Protein AF-A0A524NIH1-F1 (afdb_monomer_lite)

Sequence (230 aa):
MQPFVSKLPITVVFTIACALALPGAACAEPPWTSNIASLYPTATRLVTCGTCHRNFTAFGSFNPYGTAFRNAAGSVNAKLQAIENMDSDGDGTLNSVEIMTGAGFMPGYTCDAYQTTANAPADLADYVDPIDIGCVGVVTTSSSTSTSSTASSTTTTLPPTAACSQPVSSGPSPVATDCLFILRVATALETCSPECVCAPKGSLPPSATDSLICLQVATGQSTPLNCPCP

Secondary structure (DSSP, 8-state):
------------SSSSSSSS-------PPPHHHHHHHHH-TT-TT-SSGGGTBSBSSS---B-HHHHHHHHS-SSHHHHHHHHTT--SSSSS--HHHHHHTSS---TT--TTTGGG-BS--TTGGGGS-SSSTT-------------------------TTPPTT-SS--SSS--HHHHHHHHHHHTTSS--SSGGGG-TTS-SSP-HHHHHHHHHHHTT--PPP-----

pLDDT: mean 83.71, std 18.34, range [36.12, 98.25]

Foldseek 3Di:
DDDDDDDDDPDPDPPPPPPPPDPPPPPPQPPLLVVLCVVAVLQPPCSFPLLFPLEGPDDDDGFQNVVQLVPDDDDSNNSVVVQQQPQRQPPPDGQVRLCNPSPRARSRDDLVRSVSGHPDDPLNQQRPDPVRGNSPDPVPPPPPDPDPPPPPAPPDDADPPLAALRQDDDDPAHALVSLVQLACCQVVSYPGVVCLSSDQVQDPDRHNVSSVLSVCRNVPHPRGGHRPDD

Structure (mmCIF, N/CA/C/O backbone):
data_AF-A0A524NIH1-F1
#
_entry.id   AF-A0A524NIH1-F1
#
loop_
_atom_site.group_PDB
_atom_site.id
_atom_site.type_symbol
_atom_site.label_atom_id
_atom_site.label_alt_id
_atom_site.label_comp_id
_atom_site.label_asym_id
_atom_site.label_entity_id
_atom_site.label_seq_id
_atom_site.pdbx_PDB_ins_code
_atom_site.Cartn_x
_atom_site.Cartn_y
_atom_site.Cartn_z
_atom_site.occupancy
_atom_site.B_iso_or_equiv
_atom_site.auth_seq_id
_atom_site.auth_comp_id
_atom_site.auth_asym_id
_atom_site.auth_atom_id
_atom_site.pdbx_PDB_model_num
ATOM 1 N N . MET A 1 1 ? -39.514 75.011 25.493 1.00 48.62 1 MET A N 1
ATOM 2 C CA . MET A 1 1 ? -40.197 73.946 24.729 1.00 48.62 1 MET A CA 1
ATOM 3 C C . MET A 1 1 ? -39.811 74.103 23.268 1.00 48.62 1 MET A C 1
ATOM 5 O O . MET A 1 1 ? -40.331 74.987 22.604 1.00 48.62 1 MET A O 1
ATOM 9 N N . GLN A 1 2 ? -38.835 73.326 22.802 1.00 42.28 2 GLN A N 1
ATOM 10 C CA . GLN A 1 2 ? -38.469 73.234 21.387 1.00 42.28 2 GLN A CA 1
ATOM 11 C C . GLN A 1 2 ? -38.401 71.748 21.008 1.00 42.28 2 GLN A C 1
ATOM 13 O O . GLN A 1 2 ? -37.893 70.963 21.813 1.00 42.28 2 GLN A O 1
ATOM 18 N N . PRO A 1 3 ? -38.943 71.342 19.847 1.00 58.94 3 PRO A N 1
ATOM 19 C CA . PRO A 1 3 ? -38.986 69.943 19.449 1.00 58.94 3 PRO A CA 1
ATOM 20 C C . PRO A 1 3 ? -37.634 69.499 18.878 1.00 58.94 3 PRO A C 1
ATOM 22 O O . PRO A 1 3 ? -37.105 70.103 17.946 1.00 58.94 3 PRO A O 1
ATOM 25 N N . PHE A 1 4 ? -37.088 68.413 19.427 1.00 51.38 4 PHE A N 1
ATOM 26 C CA . PHE A 1 4 ? -35.957 67.698 18.842 1.00 51.38 4 PHE A CA 1
ATOM 27 C C . PHE A 1 4 ? -36.432 66.938 17.598 1.00 51.38 4 PHE A C 1
ATOM 29 O O . PHE A 1 4 ? -37.148 65.943 17.695 1.00 51.38 4 PHE A O 1
ATOM 36 N N . VAL A 1 5 ? -36.030 67.414 16.420 1.00 56.72 5 VAL A N 1
ATOM 37 C CA . VAL A 1 5 ? -36.192 66.700 15.149 1.00 56.72 5 VAL A CA 1
ATOM 38 C C . VAL A 1 5 ? -35.003 65.752 14.990 1.00 56.72 5 VAL A C 1
ATOM 40 O O . VAL A 1 5 ? -33.883 66.187 14.727 1.00 56.72 5 VAL A O 1
ATOM 43 N N . SER A 1 6 ? -35.247 64.453 15.173 1.00 55.81 6 SER A N 1
ATOM 44 C CA . SER A 1 6 ? -34.259 63.395 14.950 1.00 55.81 6 SER A CA 1
ATOM 45 C C . SER A 1 6 ? -34.076 63.170 13.446 1.00 55.81 6 SER A C 1
ATOM 47 O O . SER A 1 6 ? -34.980 62.687 12.765 1.00 55.81 6 SER A O 1
ATOM 49 N N . LYS A 1 7 ? -32.917 63.561 12.909 1.00 50.66 7 LYS A N 1
ATOM 50 C CA . LYS A 1 7 ? -32.496 63.219 11.546 1.00 50.66 7 LYS A CA 1
ATOM 51 C C . LYS A 1 7 ? -31.768 61.876 11.596 1.00 50.66 7 LYS A C 1
ATOM 53 O O . LYS A 1 7 ? -30.614 61.826 12.007 1.00 50.66 7 LYS A O 1
ATOM 58 N N . LEU A 1 8 ? -32.435 60.802 11.174 1.00 52.72 8 LEU A N 1
ATOM 59 C CA . LEU A 1 8 ? -31.767 59.538 10.853 1.00 52.72 8 LEU A CA 1
ATOM 60 C C . LEU A 1 8 ? -30.898 59.751 9.596 1.00 52.72 8 LEU A C 1
ATOM 62 O O . LEU A 1 8 ? -31.443 60.166 8.569 1.00 52.72 8 LEU A O 1
ATOM 66 N N . PRO A 1 9 ? -29.579 59.489 9.624 1.00 56.94 9 PRO A N 1
ATOM 67 C CA . PRO A 1 9 ? -28.772 59.504 8.413 1.00 56.94 9 PRO A CA 1
ATOM 68 C C . PRO A 1 9 ? -29.125 58.299 7.530 1.00 56.94 9 PRO A C 1
ATOM 70 O O . PRO A 1 9 ? -28.987 57.138 7.916 1.00 56.94 9 PRO A O 1
ATOM 73 N N . ILE A 1 10 ? -29.604 58.616 6.329 1.00 57.62 10 ILE A N 1
ATOM 74 C CA . ILE A 1 10 ? -29.891 57.715 5.212 1.00 57.62 10 ILE A CA 1
ATOM 75 C C . ILE A 1 10 ? -28.548 57.204 4.665 1.00 57.62 10 ILE A C 1
ATOM 77 O O . ILE A 1 10 ? -28.040 57.703 3.667 1.00 57.62 10 ILE A O 1
ATOM 81 N N . THR A 1 11 ? -27.932 56.242 5.352 1.00 53.06 11 THR A N 1
ATOM 82 C CA . THR A 1 11 ? -26.671 55.627 4.899 1.00 53.06 11 THR A CA 1
ATOM 83 C C . THR A 1 11 ? -26.608 54.137 5.243 1.00 53.06 11 THR A C 1
ATOM 85 O O . THR A 1 11 ? -25.578 53.640 5.673 1.00 53.06 11 THR A O 1
ATOM 88 N N . VAL A 1 12 ? -27.714 53.397 5.097 1.00 54.53 12 VAL A N 1
ATOM 89 C CA . VAL A 1 12 ? -27.737 51.931 5.310 1.00 54.53 12 VAL A CA 1
ATOM 90 C C . VAL A 1 12 ? -28.679 51.244 4.310 1.00 54.53 12 VAL A C 1
ATOM 92 O O . VAL A 1 12 ? -29.611 50.551 4.697 1.00 54.53 12 VAL A O 1
ATOM 95 N N . VAL A 1 13 ? -28.504 51.479 3.003 1.00 52.25 13 VAL A N 1
ATOM 96 C CA . VAL A 1 13 ? -29.305 50.772 1.969 1.00 52.25 13 VAL A CA 1
ATOM 97 C C . VAL A 1 13 ? -28.450 50.172 0.837 1.00 52.25 13 VAL A C 1
ATOM 99 O O . VAL A 1 13 ? -28.967 49.435 0.009 1.00 52.25 13 VAL A O 1
ATOM 102 N N . PHE A 1 14 ? -27.126 50.365 0.818 1.00 48.78 14 PHE A N 1
ATOM 103 C CA . PHE A 1 14 ? -26.270 49.917 -0.299 1.00 48.78 14 PHE A CA 1
ATOM 104 C C . PHE A 1 14 ? -25.266 48.795 0.034 1.00 48.78 14 PHE A C 1
ATOM 106 O O . PHE A 1 14 ? -24.214 48.695 -0.587 1.00 48.78 14 PHE A O 1
ATOM 113 N N . THR A 1 15 ? -25.593 47.913 0.983 1.00 50.12 15 THR A N 1
ATOM 114 C CA . THR A 1 15 ? -24.750 46.751 1.352 1.00 50.12 15 THR A CA 1
ATOM 115 C C . THR A 1 15 ? -25.557 45.464 1.585 1.00 50.12 15 THR A C 1
ATOM 117 O O . THR A 1 15 ? -25.161 44.612 2.368 1.00 50.12 15 THR A O 1
ATOM 120 N N . ILE A 1 16 ? -26.698 45.284 0.907 1.00 53.84 16 ILE A N 1
ATOM 121 C CA . ILE A 1 16 ? -27.473 44.018 0.930 1.00 53.84 16 ILE A CA 1
ATOM 122 C C . ILE A 1 16 ? -27.946 43.649 -0.489 1.00 53.84 16 ILE A C 1
ATOM 124 O O . ILE A 1 16 ? -29.099 43.307 -0.716 1.00 53.84 16 ILE A O 1
ATOM 128 N N . ALA A 1 17 ? -27.071 43.777 -1.490 1.00 49.81 17 ALA A N 1
ATOM 129 C CA . ALA A 1 17 ? -27.418 43.423 -2.875 1.00 49.81 17 ALA A CA 1
ATOM 130 C C . ALA A 1 17 ? -26.304 42.698 -3.651 1.00 49.81 17 ALA A C 1
ATOM 132 O O . ALA A 1 17 ? -26.447 42.473 -4.846 1.00 49.81 17 ALA A O 1
ATOM 133 N N . CYS A 1 18 ? -25.212 42.292 -2.991 1.00 49.00 18 CYS A N 1
ATOM 134 C CA . CYS A 1 18 ? -24.078 41.621 -3.644 1.00 49.00 18 CYS A CA 1
ATOM 135 C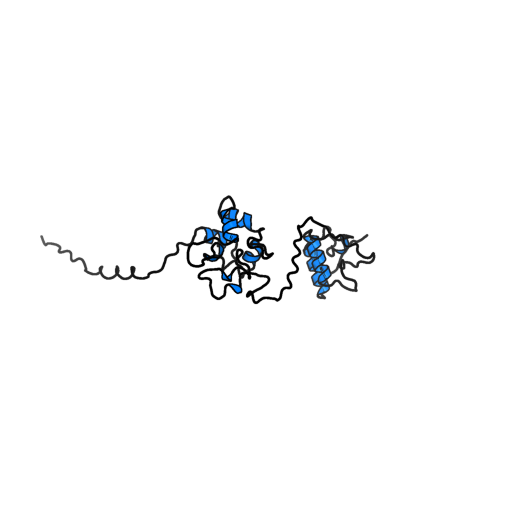 C . CYS A 1 18 ? -23.732 40.259 -3.007 1.00 49.00 18 CYS A C 1
ATOM 137 O O . CYS A 1 18 ? -22.567 39.897 -2.905 1.00 49.00 18 CYS A O 1
ATOM 139 N N . ALA A 1 19 ? -24.738 39.516 -2.528 1.00 51.72 19 ALA A N 1
ATOM 140 C CA . ALA A 1 19 ? -24.551 38.179 -1.940 1.00 51.72 19 ALA A CA 1
ATOM 141 C C . ALA A 1 19 ? -25.449 37.088 -2.565 1.00 51.72 19 ALA A C 1
ATOM 143 O O . ALA A 1 19 ? -25.514 35.981 -2.045 1.00 51.72 19 ALA A O 1
ATOM 144 N N . LEU A 1 20 ? -26.152 37.381 -3.668 1.00 53.84 20 LEU A N 1
ATOM 145 C CA . LEU A 1 20 ? -27.195 36.501 -4.226 1.00 53.84 20 LEU A CA 1
ATOM 146 C C . LEU A 1 20 ? -26.922 35.981 -5.650 1.00 53.84 20 LEU A C 1
ATOM 148 O O . LEU A 1 20 ? -27.822 35.419 -6.262 1.00 53.84 20 LEU A O 1
ATOM 152 N N . ALA A 1 21 ? -25.713 36.142 -6.197 1.00 49.81 21 ALA A N 1
ATOM 153 C CA . ALA A 1 21 ? -25.456 35.799 -7.603 1.00 49.81 21 ALA A CA 1
ATOM 154 C C . ALA A 1 21 ? -24.143 35.043 -7.859 1.00 49.81 21 ALA A C 1
ATOM 156 O O . ALA A 1 21 ? -23.533 35.202 -8.912 1.00 49.81 21 ALA A O 1
ATOM 157 N N . LEU A 1 22 ? -23.717 34.189 -6.928 1.00 52.91 22 LEU A N 1
ATOM 158 C CA . LEU A 1 22 ? -22.784 33.118 -7.266 1.00 52.91 22 LEU A CA 1
ATOM 159 C C . LEU A 1 22 ? -23.539 31.794 -7.142 1.00 52.91 22 LEU A C 1
ATOM 161 O O . LEU A 1 22 ? -23.853 31.398 -6.018 1.00 52.91 22 LEU A O 1
ATOM 165 N N . PRO A 1 23 ? -23.842 31.091 -8.251 1.00 52.03 23 PRO A N 1
ATOM 166 C CA . PRO A 1 23 ? -24.248 29.693 -8.210 1.00 52.03 23 PRO A CA 1
ATOM 167 C C . PRO A 1 23 ? -23.024 28.840 -7.844 1.00 52.03 23 PRO A C 1
ATOM 169 O O . PRO A 1 23 ? -22.546 28.024 -8.624 1.00 52.03 23 PRO A O 1
ATOM 172 N N . GLY A 1 24 ? -22.465 29.071 -6.658 1.00 52.19 24 GLY A N 1
ATOM 173 C CA . GLY A 1 24 ? -21.573 28.124 -6.024 1.00 52.19 24 GLY A CA 1
ATOM 174 C C . GLY A 1 24 ? -22.462 27.048 -5.435 1.00 52.19 24 GLY A C 1
ATOM 175 O O . GLY A 1 24 ? -23.150 27.296 -4.447 1.00 52.19 24 GLY A O 1
ATOM 176 N N . ALA A 1 25 ? -22.493 25.872 -6.056 1.00 56.75 25 ALA A N 1
ATOM 177 C CA . ALA A 1 25 ? -22.997 24.690 -5.384 1.00 56.75 25 ALA A CA 1
ATOM 178 C C . ALA A 1 25 ? -22.146 24.508 -4.121 1.00 56.75 25 ALA A C 1
ATOM 180 O O . ALA A 1 25 ? -20.999 24.074 -4.190 1.00 56.75 25 ALA A O 1
ATOM 181 N N . ALA A 1 26 ? -22.674 24.922 -2.970 1.00 51.03 26 ALA A N 1
ATOM 182 C CA . ALA A 1 26 ? -22.099 24.574 -1.688 1.00 51.03 26 ALA A CA 1
ATOM 183 C C . ALA A 1 26 ? -22.340 23.074 -1.510 1.00 51.03 26 ALA A C 1
ATOM 185 O O . ALA A 1 26 ? -23.365 22.649 -0.978 1.00 51.03 26 ALA A O 1
ATOM 186 N N . CYS A 1 27 ? -21.428 22.263 -2.041 1.00 58.28 27 CYS A N 1
ATOM 187 C CA . CYS A 1 27 ? -21.351 20.851 -1.726 1.00 58.28 27 CYS A CA 1
ATOM 188 C C . CYS A 1 27 ? -20.991 20.790 -0.243 1.00 58.28 27 CYS A C 1
ATOM 190 O O . CYS A 1 27 ? -19.827 20.963 0.109 1.00 58.28 27 CYS A O 1
ATOM 192 N N . ALA A 1 28 ? -21.993 20.663 0.631 1.00 58.94 28 ALA A N 1
ATOM 193 C CA . ALA A 1 28 ? -21.748 20.423 2.044 1.00 58.94 28 ALA A CA 1
ATOM 194 C C . ALA A 1 28 ? -20.811 19.219 2.133 1.00 58.94 28 ALA A C 1
ATOM 196 O O . ALA A 1 28 ? -21.146 18.141 1.633 1.00 58.94 28 ALA A O 1
ATOM 197 N N . GLU A 1 29 ? -19.616 19.447 2.674 1.00 67.62 29 GLU A N 1
ATOM 198 C CA . GLU A 1 29 ? -18.586 18.427 2.747 1.00 67.62 29 GLU A CA 1
ATOM 199 C C . GLU A 1 29 ? -19.172 17.230 3.508 1.00 67.62 29 GLU A C 1
ATOM 201 O O . GLU A 1 29 ? -19.657 17.399 4.635 1.00 67.62 29 GLU A O 1
ATOM 206 N N . PRO A 1 30 ? -19.251 16.041 2.889 1.00 75.62 30 PRO A N 1
ATOM 207 C CA . PRO A 1 30 ? -19.849 14.899 3.549 1.00 75.62 30 PRO A CA 1
ATOM 208 C C . PRO A 1 30 ? -19.105 14.612 4.859 1.00 75.62 30 PRO A C 1
ATOM 210 O O . PRO A 1 30 ? -17.881 14.617 4.851 1.00 75.62 30 PRO A O 1
ATOM 213 N N . PRO A 1 31 ? -19.784 14.270 5.967 1.00 79.81 31 PRO A N 1
ATOM 214 C CA . PRO A 1 31 ? -19.117 14.042 7.252 1.00 79.81 31 PRO A CA 1
ATOM 215 C C . PRO A 1 31 ? -17.930 13.063 7.194 1.00 79.81 31 PRO A C 1
ATOM 217 O O . PRO A 1 31 ? -16.985 13.203 7.965 1.00 79.81 31 PRO A O 1
ATOM 220 N N . TRP A 1 32 ? -17.950 12.110 6.252 1.00 85.12 32 TRP A N 1
ATOM 221 C CA . TRP A 1 32 ? -16.901 11.107 6.079 1.00 85.12 32 TRP A CA 1
ATOM 222 C C . TRP A 1 32 ? -15.547 11.664 5.624 1.00 85.12 32 TRP A C 1
ATOM 224 O O . TRP A 1 32 ? -14.528 11.021 5.864 1.00 85.12 32 TRP A O 1
ATOM 234 N N . THR A 1 33 ? -15.490 12.839 5.001 1.00 87.12 33 THR A N 1
ATOM 235 C CA . THR A 1 33 ? -14.224 13.421 4.524 1.00 87.12 33 THR A CA 1
ATOM 236 C C . THR A 1 33 ? -13.309 13.793 5.688 1.00 87.12 33 THR A C 1
ATOM 238 O O . THR A 1 33 ? -12.114 13.511 5.650 1.00 87.12 33 THR A O 1
ATOM 241 N N . SER A 1 34 ? -13.886 14.312 6.777 1.00 91.19 34 SER A N 1
ATOM 242 C CA . SER A 1 34 ? -13.172 14.594 8.024 1.00 91.19 34 SER A CA 1
ATOM 243 C C . SER A 1 34 ? -12.614 13.320 8.668 1.00 91.19 34 SER A C 1
ATOM 245 O O . SER A 1 34 ? -11.507 13.322 9.205 1.00 91.19 34 SER A O 1
ATOM 247 N N . ASN A 1 35 ? -13.345 12.205 8.554 1.00 93.56 35 ASN A N 1
ATOM 248 C CA . ASN A 1 35 ? -12.894 10.895 9.012 1.00 93.56 35 ASN A CA 1
ATOM 249 C C . ASN A 1 35 ? -11.705 10.392 8.183 1.00 93.56 35 ASN A C 1
ATOM 251 O O . ASN A 1 35 ? -10.721 9.941 8.763 1.00 93.56 35 ASN A O 1
ATOM 255 N N . ILE A 1 36 ? -11.764 10.517 6.851 1.00 91.06 36 ILE A N 1
ATOM 256 C CA . ILE A 1 36 ? -10.654 10.144 5.962 1.00 91.06 36 ILE A CA 1
ATOM 257 C C . ILE A 1 36 ? -9.429 11.014 6.220 1.00 91.06 36 ILE A C 1
ATOM 259 O O . ILE A 1 36 ? -8.353 10.468 6.421 1.00 91.06 36 ILE A O 1
ATOM 263 N N . ALA A 1 37 ? -9.577 12.338 6.294 1.00 90.44 37 ALA A N 1
ATOM 264 C CA . ALA A 1 37 ? -8.460 13.235 6.588 1.00 90.44 37 ALA A CA 1
ATOM 265 C C . ALA A 1 37 ? -7.825 12.942 7.961 1.00 90.44 37 ALA A C 1
ATOM 267 O O . ALA A 1 37 ? -6.615 13.082 8.131 1.00 90.44 37 ALA A O 1
ATOM 268 N N . SER A 1 38 ? -8.630 12.508 8.937 1.00 93.00 38 SER A N 1
ATOM 269 C CA . SER A 1 38 ? -8.143 12.119 10.262 1.00 93.00 38 SER A CA 1
ATOM 270 C C . SER A 1 38 ? -7.433 10.764 10.281 1.00 93.00 38 SER A C 1
ATOM 272 O O . SER A 1 38 ? -6.512 10.601 11.078 1.00 93.00 38 SER A O 1
ATOM 274 N N . LEU A 1 39 ? -7.884 9.782 9.496 1.00 92.44 39 LEU A N 1
ATOM 275 C CA . LEU A 1 39 ? -7.306 8.432 9.476 1.00 92.44 39 LEU A CA 1
ATOM 276 C C . LEU A 1 39 ? -6.120 8.320 8.513 1.00 92.44 39 LEU A C 1
ATOM 278 O O . LEU A 1 39 ? -5.141 7.646 8.821 1.00 92.44 39 LEU A O 1
ATOM 282 N N . TYR A 1 40 ? -6.184 9.022 7.384 1.00 92.25 40 TYR A N 1
ATOM 283 C CA . TYR A 1 40 ? -5.213 8.967 6.295 1.00 92.25 40 TYR A CA 1
ATOM 284 C C . TYR A 1 40 ? -4.730 10.382 5.949 1.00 92.25 40 TYR A C 1
ATOM 286 O O . TYR A 1 40 ? -5.050 10.917 4.886 1.00 92.25 40 TYR A O 1
ATOM 294 N N . PRO A 1 41 ? -3.943 11.025 6.829 1.00 91.12 41 PRO A N 1
ATOM 295 C CA . PRO A 1 41 ? -3.537 12.421 6.653 1.00 91.12 41 PRO A CA 1
ATOM 296 C C . PRO A 1 41 ? -2.667 12.660 5.408 1.00 91.12 41 PRO A C 1
ATOM 298 O O . PRO A 1 41 ? -2.526 13.797 4.965 1.00 91.12 41 PRO A O 1
ATOM 301 N N . THR A 1 42 ? -2.077 11.608 4.838 1.00 88.88 42 THR A N 1
ATOM 302 C CA . THR A 1 42 ? -1.278 11.670 3.608 1.00 88.88 42 THR A CA 1
ATOM 303 C C . THR A 1 42 ? -2.114 11.504 2.335 1.00 88.88 42 THR A C 1
ATOM 305 O O . THR A 1 42 ? -1.614 11.780 1.248 1.00 88.88 42 THR A O 1
ATOM 308 N N . ALA A 1 43 ? -3.379 11.086 2.435 1.00 88.81 43 ALA A N 1
ATOM 309 C CA . ALA A 1 43 ? -4.214 10.747 1.288 1.00 88.81 43 ALA A CA 1
ATOM 310 C C . ALA A 1 43 ? -4.975 11.972 0.754 1.00 88.81 43 ALA A C 1
ATOM 312 O O . ALA A 1 43 ? -6.140 12.216 1.067 1.00 88.81 43 ALA A O 1
ATOM 313 N N . THR A 1 44 ? -4.304 12.771 -0.072 1.00 83.88 44 THR A N 1
ATOM 314 C CA . THR A 1 44 ? -4.822 14.080 -0.515 1.00 83.88 44 THR A CA 1
ATOM 315 C C . THR A 1 44 ? -5.953 14.011 -1.551 1.00 83.88 44 THR A C 1
ATOM 317 O O . THR A 1 44 ? -6.712 14.970 -1.684 1.00 83.88 44 THR A O 1
ATOM 320 N N . ARG A 1 45 ? -6.111 12.888 -2.267 1.00 86.56 45 ARG A N 1
ATOM 321 C CA . ARG A 1 45 ? -7.067 12.736 -3.388 1.00 86.56 45 ARG A CA 1
ATOM 322 C C . ARG A 1 45 ? -8.385 12.040 -3.034 1.00 86.56 45 ARG A C 1
ATOM 324 O O . ARG A 1 45 ? -9.295 11.983 -3.859 1.00 86.56 45 ARG A O 1
ATOM 331 N N . LEU A 1 46 ? -8.531 11.554 -1.801 1.00 87.56 46 LEU A N 1
ATOM 332 C CA . LEU A 1 46 ? -9.695 10.759 -1.391 1.00 87.56 46 LEU A CA 1
ATOM 333 C C . LEU A 1 46 ? -10.925 11.590 -1.016 1.00 87.56 46 LEU A C 1
ATOM 335 O O . LEU A 1 46 ? -11.993 11.032 -0.766 1.00 87.56 46 LEU A O 1
ATOM 339 N N . VAL A 1 47 ? -10.814 12.916 -1.003 1.00 88.38 47 VAL A N 1
ATOM 340 C CA . VAL A 1 47 ? -11.908 13.838 -0.662 1.00 88.38 47 VAL A CA 1
ATOM 341 C C . VAL A 1 47 ? -12.713 14.197 -1.919 1.00 88.38 47 VAL A C 1
ATOM 343 O O . VAL A 1 47 ? -12.919 15.359 -2.255 1.00 88.38 47 VAL A O 1
ATOM 346 N N . THR A 1 48 ? -13.142 13.183 -2.672 1.00 90.88 48 THR A N 1
ATOM 347 C CA . THR A 1 48 ? -13.933 13.353 -3.900 1.00 90.88 48 THR A CA 1
ATOM 348 C C . THR A 1 48 ? -15.084 12.350 -3.941 1.00 90.88 48 THR A C 1
ATOM 350 O O . THR A 1 48 ? -15.039 11.311 -3.281 1.00 90.88 48 THR A O 1
ATOM 353 N N . CYS A 1 49 ? -16.132 12.621 -4.731 1.00 92.38 49 CYS A N 1
ATOM 354 C CA . CYS A 1 49 ? -17.203 11.631 -4.923 1.00 92.38 49 CYS A CA 1
ATOM 355 C C . CYS A 1 49 ? -16.666 10.336 -5.554 1.00 92.38 49 CYS A C 1
ATOM 357 O O . CYS A 1 49 ? -17.195 9.263 -5.263 1.00 92.38 49 CYS A O 1
ATOM 359 N N . GLY A 1 50 ? -15.593 10.445 -6.348 1.00 93.56 50 GLY A N 1
ATOM 360 C CA . GLY A 1 50 ? -14.914 9.339 -7.015 1.00 93.56 50 GLY A CA 1
ATOM 361 C C . GLY A 1 50 ? -14.497 8.215 -6.076 1.00 93.56 50 GLY A C 1
ATOM 362 O O . GLY A 1 50 ? -14.623 7.055 -6.449 1.00 93.56 50 GLY A O 1
ATOM 363 N N . THR A 1 51 ? -14.114 8.534 -4.836 1.00 94.19 51 THR A N 1
ATOM 364 C CA . THR A 1 51 ? -13.687 7.547 -3.831 1.00 94.19 51 THR A CA 1
ATOM 365 C C . THR A 1 51 ? -14.733 6.457 -3.598 1.00 94.19 51 THR A C 1
ATOM 367 O O . THR A 1 51 ? -14.388 5.284 -3.505 1.00 94.19 51 THR A O 1
ATOM 370 N N . CYS A 1 52 ? -16.021 6.814 -3.557 1.00 95.69 52 CYS A N 1
ATOM 371 C CA . CYS A 1 52 ? -17.111 5.868 -3.284 1.00 95.69 52 CYS A CA 1
ATOM 372 C C . CYS A 1 52 ? -18.042 5.638 -4.483 1.00 95.69 52 CYS A C 1
ATOM 374 O O . CYS A 1 52 ? -18.765 4.642 -4.520 1.00 95.69 52 CYS A O 1
ATOM 376 N N . HIS A 1 53 ? -18.085 6.553 -5.449 1.00 95.56 53 HIS A N 1
ATOM 377 C CA . HIS A 1 53 ? -19.053 6.546 -6.543 1.00 95.56 53 HIS A CA 1
ATOM 378 C C . HIS A 1 53 ? -18.359 6.599 -7.891 1.00 95.56 53 HIS A C 1
ATOM 380 O O . HIS A 1 53 ? -17.426 7.367 -8.071 1.00 95.56 53 HIS A O 1
ATOM 386 N N . ARG A 1 54 ? -18.924 5.904 -8.885 1.00 95.69 54 ARG A N 1
ATOM 387 C CA . ARG A 1 54 ? -18.443 5.944 -10.279 1.00 95.69 54 ARG A CA 1
ATOM 388 C C . ARG A 1 54 ? -18.660 7.292 -10.976 1.00 95.69 54 ARG A C 1
ATOM 390 O O . ARG A 1 54 ? -18.178 7.484 -12.086 1.00 95.69 54 ARG A O 1
ATOM 397 N N . ASN A 1 55 ? -19.421 8.205 -10.373 1.00 95.25 55 ASN A N 1
ATOM 398 C CA . ASN A 1 55 ? -19.619 9.562 -10.872 1.00 95.25 55 ASN A CA 1
ATOM 399 C C . ASN A 1 55 ? -18.943 10.551 -9.918 1.00 95.25 55 ASN A C 1
ATOM 401 O O . ASN A 1 55 ? -19.269 10.602 -8.734 1.00 95.25 55 ASN A O 1
ATOM 405 N N . PHE A 1 56 ? -18.006 11.337 -10.441 1.00 93.56 56 PHE A N 1
ATOM 406 C CA . PHE A 1 56 ? -17.152 12.211 -9.634 1.00 93.56 56 PHE A CA 1
ATOM 407 C C . PHE A 1 56 ? -17.815 13.539 -9.246 1.00 93.56 56 PHE A C 1
ATOM 409 O O . PHE A 1 56 ? -17.309 14.233 -8.365 1.00 93.56 56 PHE A O 1
ATOM 416 N N . THR A 1 57 ? -18.947 13.894 -9.858 1.00 90.56 57 THR A N 1
ATOM 417 C CA . THR A 1 57 ? -19.620 15.188 -9.636 1.00 90.56 57 THR A CA 1
ATOM 418 C C . THR A 1 57 ? -21.061 15.065 -9.151 1.00 90.56 57 THR A C 1
ATOM 420 O O . THR A 1 57 ? -21.670 16.070 -8.786 1.00 90.56 57 THR A O 1
ATOM 423 N N . ALA A 1 58 ? -21.623 13.857 -9.123 1.00 87.38 58 ALA A N 1
ATOM 424 C CA . ALA A 1 58 ? -22.990 13.617 -8.680 1.00 87.38 58 ALA A CA 1
ATOM 425 C C . ALA A 1 58 ? -23.117 12.278 -7.956 1.00 87.38 58 ALA A C 1
ATOM 427 O O . ALA A 1 58 ? -22.364 11.338 -8.208 1.00 87.38 58 ALA A O 1
ATOM 428 N N . PHE A 1 59 ? -24.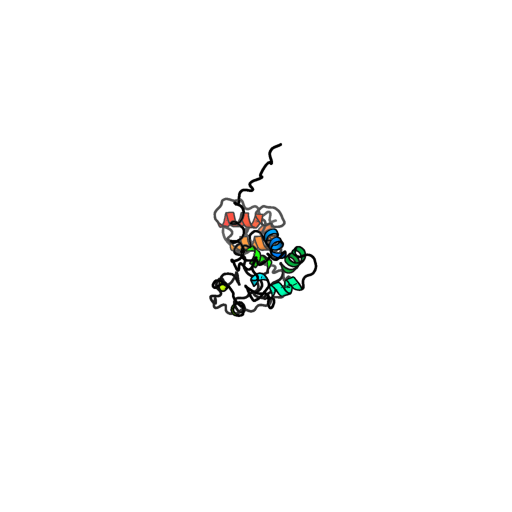130 12.166 -7.097 1.00 84.81 59 PHE A N 1
ATOM 429 C CA . PHE A 1 59 ? -24.503 10.877 -6.527 1.00 84.81 59 PHE A CA 1
ATOM 430 C C . PHE A 1 59 ? -24.888 9.898 -7.640 1.00 84.81 59 PHE A C 1
ATOM 432 O O . PHE A 1 59 ? -25.610 10.238 -8.578 1.00 84.81 59 PHE A O 1
ATOM 439 N N . GLY A 1 60 ? -24.412 8.664 -7.521 1.00 88.19 60 GLY A N 1
ATOM 440 C CA . GLY A 1 60 ? -24.654 7.610 -8.497 1.00 88.19 60 GLY A CA 1
ATOM 441 C C . GLY A 1 60 ? -24.306 6.240 -7.935 1.00 88.19 60 GLY A C 1
ATOM 442 O O . GLY A 1 60 ? -24.141 6.071 -6.723 1.00 88.19 60 GLY A O 1
ATOM 443 N N . SER A 1 61 ? -24.181 5.256 -8.823 1.00 95.62 61 SER A N 1
ATOM 444 C CA . SER A 1 61 ? -23.774 3.899 -8.456 1.00 95.62 61 SER A CA 1
ATOM 445 C C . SER A 1 61 ? -22.443 3.901 -7.705 1.00 95.62 61 SER A C 1
ATOM 447 O O . SER A 1 61 ? -21.502 4.603 -8.086 1.00 95.62 61 SER A O 1
ATOM 449 N N . PHE A 1 62 ? -22.369 3.097 -6.644 1.00 96.62 62 PHE A N 1
ATOM 450 C CA . PHE A 1 62 ? -21.124 2.890 -5.918 1.00 96.62 62 PHE A CA 1
ATOM 451 C C . PHE A 1 62 ? -20.091 2.196 -6.816 1.00 96.62 62 PHE A C 1
ATOM 453 O O . PHE A 1 62 ? -20.434 1.356 -7.658 1.00 96.62 62 PHE A O 1
ATOM 460 N N . ASN A 1 63 ? -18.824 2.552 -6.636 1.00 96.75 6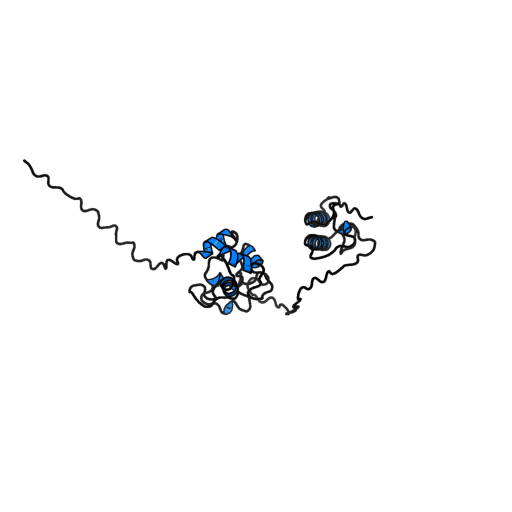3 ASN A N 1
ATOM 461 C CA . ASN A 1 63 ? -17.719 1.714 -7.090 1.00 96.75 63 ASN A CA 1
ATOM 462 C C . ASN A 1 63 ? -17.568 0.506 -6.119 1.00 96.75 63 ASN A C 1
ATOM 464 O O . ASN A 1 63 ? -18.332 0.394 -5.144 1.00 96.75 63 ASN A O 1
ATOM 468 N N . PRO A 1 64 ? -16.665 -0.450 -6.390 1.00 98.00 64 PRO A N 1
ATOM 469 C CA . PRO A 1 64 ? -16.438 -1.586 -5.500 1.00 98.00 64 PRO A CA 1
ATOM 470 C C . PRO A 1 64 ? -16.065 -1.172 -4.064 1.00 98.00 64 PRO A C 1
ATOM 472 O O . PRO A 1 64 ? -16.725 -1.631 -3.128 1.00 98.00 64 PRO A O 1
ATOM 475 N N . TYR A 1 65 ? -15.148 -0.211 -3.879 1.00 97.44 65 TYR A N 1
ATOM 476 C CA . TYR A 1 65 ? -14.797 0.343 -2.560 1.00 97.44 65 TYR A CA 1
ATOM 477 C C . TYR A 1 65 ? -16.003 0.896 -1.790 1.00 97.44 65 TYR A C 1
ATOM 479 O O . TYR A 1 65 ? -16.279 0.506 -0.657 1.00 97.44 65 TYR A O 1
ATOM 487 N N . GLY A 1 66 ? -16.790 1.771 -2.417 1.00 96.81 66 GLY A N 1
ATOM 488 C CA . GLY A 1 66 ? -17.988 2.360 -1.825 1.00 96.81 66 GLY A CA 1
ATOM 489 C C . GLY A 1 66 ? -19.046 1.311 -1.478 1.00 96.81 66 GLY A C 1
ATOM 490 O O . GLY A 1 66 ? -19.770 1.457 -0.491 1.00 96.81 66 GLY A O 1
ATOM 491 N N . THR A 1 67 ? -19.112 0.216 -2.242 1.00 97.81 67 THR A N 1
ATOM 492 C CA . THR A 1 67 ? -19.975 -0.931 -1.932 1.00 97.81 67 THR A CA 1
ATOM 493 C C . THR A 1 67 ? -19.485 -1.675 -0.691 1.00 97.81 67 THR A C 1
ATOM 495 O O . THR A 1 67 ? -20.298 -1.949 0.197 1.00 97.81 67 THR A O 1
ATOM 498 N N . ALA A 1 68 ? -18.181 -1.952 -0.592 1.00 97.88 68 ALA A N 1
ATOM 499 C CA . ALA A 1 68 ? -17.568 -2.561 0.588 1.00 97.88 68 ALA A CA 1
ATOM 500 C C . ALA A 1 68 ? -17.785 -1.687 1.835 1.00 97.88 68 ALA A C 1
ATOM 502 O O . ALA A 1 68 ? -18.324 -2.155 2.840 1.00 97.88 68 ALA A O 1
ATOM 503 N N . PHE A 1 69 ? -17.500 -0.386 1.732 1.00 97.00 69 PHE A N 1
ATOM 504 C CA . PHE A 1 69 ? -17.711 0.597 2.796 1.00 97.00 69 PHE A CA 1
ATOM 505 C C . PHE A 1 69 ? -19.172 0.666 3.267 1.00 97.00 69 PHE A C 1
ATOM 507 O O . PHE A 1 69 ? -19.462 0.695 4.469 1.00 97.00 69 PHE A O 1
ATOM 514 N N . ARG A 1 70 ? -20.128 0.674 2.328 1.00 96.50 70 ARG A N 1
ATOM 515 C CA . ARG A 1 70 ? -21.563 0.684 2.650 1.00 96.50 70 ARG A CA 1
ATOM 516 C C . ARG A 1 70 ? -21.969 -0.560 3.439 1.00 96.50 70 ARG A C 1
ATOM 518 O O . ARG A 1 70 ? -22.753 -0.433 4.381 1.00 96.50 70 ARG A O 1
ATOM 525 N N . ASN A 1 71 ? -21.442 -1.722 3.056 1.00 97.81 71 ASN A N 1
ATOM 526 C CA . ASN A 1 71 ? -21.781 -3.016 3.646 1.00 97.81 71 ASN A CA 1
ATOM 527 C C . ASN A 1 71 ? -21.082 -3.270 4.994 1.00 97.81 71 ASN A C 1
ATOM 529 O O . ASN A 1 71 ? -21.581 -4.066 5.788 1.00 97.81 71 ASN A O 1
ATOM 533 N N . ALA A 1 72 ? -19.969 -2.590 5.281 1.00 97.44 72 ALA A N 1
ATOM 534 C CA . ALA A 1 72 ? -19.305 -2.659 6.579 1.00 97.44 72 ALA A CA 1
ATOM 535 C C . ALA A 1 72 ? -20.199 -2.107 7.709 1.00 97.44 72 ALA A C 1
ATOM 537 O O . ALA A 1 72 ? -21.002 -1.188 7.510 1.00 97.44 72 ALA A O 1
ATOM 538 N N . ALA A 1 73 ? -20.061 -2.650 8.919 1.00 97.12 73 ALA A N 1
ATOM 539 C CA . ALA A 1 73 ? -20.840 -2.249 10.091 1.00 97.12 73 ALA A CA 1
ATOM 540 C C . ALA A 1 73 ? -20.079 -1.253 10.987 1.00 97.12 73 ALA A C 1
ATOM 542 O O . ALA A 1 73 ? -18.854 -1.188 10.964 1.00 97.12 73 ALA A O 1
ATOM 543 N N . GLY A 1 74 ? -20.813 -0.502 11.815 1.00 96.56 74 GLY A N 1
ATOM 544 C CA . GLY A 1 74 ? -20.238 0.399 12.821 1.00 96.56 74 GLY A CA 1
ATOM 545 C C . GLY A 1 74 ? -20.194 1.875 12.414 1.00 96.56 74 GLY A C 1
ATOM 546 O O . GLY A 1 74 ? -20.925 2.319 11.524 1.00 96.56 74 GLY A O 1
ATOM 547 N N . SER A 1 75 ? -19.366 2.646 13.125 1.00 96.06 75 SER A N 1
ATOM 548 C CA . SER A 1 75 ? -19.110 4.064 12.841 1.00 96.06 75 SER A CA 1
ATOM 549 C C . SER A 1 75 ? -18.370 4.244 11.510 1.00 96.06 75 SER A C 1
ATOM 551 O O . SER A 1 75 ? -17.842 3.284 10.957 1.00 96.06 75 SER A O 1
ATOM 553 N N . VAL A 1 76 ? -18.288 5.476 10.997 1.00 94.31 76 VAL A N 1
ATOM 554 C CA . VAL A 1 76 ? -17.536 5.767 9.759 1.00 94.31 76 VAL A CA 1
ATOM 555 C C . VAL A 1 76 ? -16.082 5.287 9.859 1.00 94.31 76 VAL A C 1
ATOM 557 O O . VAL A 1 76 ? -15.627 4.582 8.967 1.00 94.31 76 VAL A O 1
ATOM 560 N N . ASN A 1 77 ? -15.388 5.578 10.966 1.00 95.38 77 ASN A N 1
ATOM 561 C CA . ASN A 1 77 ? -14.015 5.103 11.177 1.00 95.38 77 ASN A CA 1
ATOM 562 C C . ASN A 1 77 ? -13.933 3.574 11.231 1.00 95.38 77 ASN A C 1
ATOM 564 O O . ASN A 1 77 ? -13.056 2.996 10.602 1.00 95.38 77 ASN A O 1
ATOM 568 N N . ALA A 1 78 ? -14.866 2.920 11.932 1.00 96.31 78 ALA A N 1
ATOM 569 C CA . ALA A 1 78 ? -14.886 1.462 12.011 1.00 96.31 78 ALA A CA 1
ATOM 570 C C . ALA A 1 78 ? -15.119 0.822 10.634 1.00 96.31 78 ALA A C 1
ATOM 572 O O . ALA A 1 78 ? -14.499 -0.187 10.322 1.00 96.31 78 ALA A O 1
ATOM 573 N N . LYS A 1 79 ? -15.967 1.427 9.793 1.00 97.12 79 LYS A N 1
ATOM 574 C CA . LYS A 1 79 ? -16.200 0.980 8.414 1.00 97.12 79 LYS A CA 1
ATOM 575 C C . LYS A 1 79 ? -14.964 1.149 7.533 1.00 97.12 79 LYS A C 1
ATOM 577 O O . LYS A 1 79 ? -14.654 0.222 6.798 1.00 97.12 79 LYS A O 1
ATOM 582 N N . LEU A 1 80 ? -14.278 2.297 7.611 1.00 95.44 80 LEU A N 1
ATOM 583 C CA . LEU A 1 80 ? -13.028 2.545 6.876 1.00 95.44 80 LEU A CA 1
ATOM 584 C C . LEU A 1 80 ? -11.969 1.499 7.254 1.00 95.44 80 LEU A C 1
ATOM 586 O O . LEU A 1 80 ? -11.460 0.803 6.387 1.00 95.44 80 LEU A O 1
ATOM 590 N N . GLN A 1 81 ? -11.741 1.295 8.552 1.00 95.94 81 GLN A N 1
ATOM 591 C CA . GLN A 1 81 ? -10.776 0.310 9.051 1.00 95.94 81 GLN A CA 1
ATOM 592 C C . GLN A 1 81 ? -11.161 -1.136 8.713 1.00 95.94 81 GLN A C 1
ATOM 594 O O . GLN A 1 81 ? -10.302 -1.953 8.398 1.00 95.94 81 GLN A O 1
ATOM 599 N N . ALA A 1 82 ? -12.455 -1.472 8.742 1.00 97.25 82 ALA A N 1
ATOM 600 C CA . ALA A 1 82 ? -12.924 -2.823 8.433 1.00 97.25 82 ALA A CA 1
ATOM 601 C C . ALA A 1 82 ? -12.622 -3.253 6.991 1.00 97.25 82 ALA A C 1
ATOM 603 O O . ALA A 1 82 ? -12.516 -4.452 6.736 1.00 97.25 82 ALA A O 1
ATOM 604 N N . ILE A 1 83 ? -12.487 -2.301 6.063 1.00 97.56 83 ILE A N 1
ATOM 605 C CA . ILE A 1 83 ? -12.202 -2.587 4.655 1.00 97.56 83 ILE A CA 1
ATOM 606 C C . ILE A 1 83 ? -10.728 -2.370 4.284 1.00 97.56 83 ILE A C 1
ATOM 608 O O . ILE A 1 83 ? -10.357 -2.683 3.166 1.00 97.56 83 ILE A O 1
ATOM 612 N N . GLU A 1 84 ? -9.857 -1.896 5.180 1.00 96.25 84 GLU A N 1
ATOM 613 C CA . GLU A 1 84 ? -8.438 -1.608 4.874 1.00 96.25 84 GLU A CA 1
ATOM 614 C C . GLU A 1 84 ? -7.654 -2.807 4.317 1.00 96.25 84 GLU A C 1
ATOM 616 O O . GLU A 1 84 ? -6.772 -2.634 3.476 1.00 96.25 84 GLU A O 1
ATOM 621 N N . ASN A 1 85 ? -7.983 -4.016 4.777 1.00 95.50 85 ASN A N 1
ATOM 622 C CA . ASN A 1 85 ? -7.341 -5.267 4.360 1.00 95.50 85 ASN A CA 1
ATOM 623 C C . ASN A 1 85 ? -8.095 -5.981 3.226 1.00 95.50 85 ASN A C 1
ATOM 625 O O . ASN A 1 85 ? -7.876 -7.169 2.996 1.00 95.50 85 ASN A O 1
ATOM 629 N N . MET A 1 86 ? -9.025 -5.292 2.565 1.00 96.88 86 MET A N 1
ATOM 630 C CA . MET A 1 86 ? -9.709 -5.795 1.379 1.00 96.88 86 MET A CA 1
ATOM 631 C C . MET A 1 86 ? -9.050 -5.226 0.127 1.00 96.88 86 MET A C 1
ATOM 633 O O . MET A 1 86 ? -8.652 -4.068 0.118 1.00 96.88 86 MET A O 1
ATOM 637 N N . ASP A 1 87 ? -8.995 -6.041 -0.914 1.00 96.81 87 ASP A N 1
ATOM 638 C CA . ASP A 1 87 ? -8.818 -5.623 -2.303 1.00 96.81 87 ASP A CA 1
ATOM 639 C C . ASP A 1 87 ? -10.236 -5.520 -2.889 1.00 96.81 87 ASP A C 1
ATOM 641 O O . ASP A 1 87 ? -10.899 -6.538 -3.121 1.00 96.81 87 ASP A O 1
ATOM 645 N N . SER A 1 88 ? -10.799 -4.308 -2.919 1.00 97.25 88 SER A N 1
ATOM 646 C CA . SER A 1 88 ? -12.239 -4.145 -3.179 1.00 97.25 88 SER A CA 1
ATOM 647 C C . SER A 1 88 ? -12.597 -4.303 -4.647 1.00 97.25 88 SER A C 1
ATOM 649 O O . SER A 1 88 ? -13.725 -4.698 -4.953 1.00 97.25 88 SER A O 1
ATOM 651 N N . ASP A 1 89 ? -11.694 -3.934 -5.543 1.00 94.94 89 ASP A N 1
ATOM 652 C CA . ASP A 1 89 ? -11.878 -3.913 -6.991 1.00 94.94 89 ASP A CA 1
ATOM 653 C C . ASP A 1 89 ? -11.132 -5.034 -7.724 1.00 94.94 89 ASP A C 1
ATOM 655 O O . ASP A 1 89 ? -11.469 -5.308 -8.879 1.00 94.94 89 ASP A O 1
ATOM 659 N N . GLY A 1 90 ? -10.268 -5.774 -7.029 1.00 94.62 90 GLY A N 1
ATOM 660 C CA . GLY A 1 90 ? -9.683 -7.032 -7.475 1.00 94.62 90 GLY A CA 1
ATOM 661 C C . GLY A 1 90 ? -8.414 -6.866 -8.303 1.00 94.62 90 GLY A C 1
ATOM 662 O O . GLY A 1 90 ? -8.132 -7.750 -9.117 1.00 94.62 90 GLY A O 1
ATOM 663 N N . ASP A 1 91 ? -7.690 -5.754 -8.157 1.00 91.44 91 ASP A N 1
ATOM 664 C CA . ASP A 1 91 ? -6.447 -5.495 -8.897 1.00 91.44 91 ASP A CA 1
ATOM 665 C C . ASP A 1 91 ? -5.193 -6.100 -8.236 1.00 91.44 91 ASP A C 1
ATOM 667 O O . ASP A 1 91 ? -4.109 -6.105 -8.822 1.00 91.44 91 ASP A O 1
ATOM 671 N N . GLY A 1 92 ? -5.346 -6.702 -7.054 1.00 91.56 92 GLY A N 1
ATOM 672 C CA . GLY A 1 92 ? -4.262 -7.296 -6.277 1.00 91.56 92 GLY A CA 1
ATOM 673 C C . GLY A 1 92 ? -3.635 -6.350 -5.253 1.00 91.56 92 GLY A C 1
ATOM 674 O O . GLY A 1 92 ? -2.732 -6.777 -4.522 1.00 91.56 92 GLY A O 1
ATOM 675 N N . THR A 1 93 ? -4.110 -5.110 -5.150 1.00 93.00 93 THR A N 1
ATOM 676 C CA . THR A 1 93 ? -3.686 -4.134 -4.149 1.00 93.00 93 THR A CA 1
ATOM 677 C C . THR A 1 93 ? -4.747 -3.995 -3.055 1.00 93.00 93 THR A C 1
ATOM 679 O O . THR A 1 93 ? -5.946 -3.997 -3.290 1.00 93.00 93 THR A O 1
ATOM 682 N N . LEU A 1 94 ? -4.313 -3.917 -1.794 1.00 95.94 94 LEU A N 1
ATOM 683 C CA . LEU A 1 94 ? -5.237 -3.666 -0.686 1.00 95.94 94 LEU A CA 1
ATOM 684 C C . LEU A 1 94 ? -5.612 -2.185 -0.632 1.00 95.94 94 LEU A C 1
ATOM 686 O O . LEU A 1 94 ? -4.730 -1.331 -0.744 1.00 95.94 94 LEU A O 1
ATOM 690 N N . ASN A 1 95 ? -6.858 -1.899 -0.251 1.00 96.06 95 ASN A N 1
ATOM 691 C CA . ASN A 1 95 ? -7.371 -0.543 -0.062 1.00 96.06 95 ASN A CA 1
ATOM 692 C C . ASN A 1 95 ? -6.414 0.333 0.771 1.00 96.06 95 ASN A C 1
ATOM 694 O O . ASN A 1 95 ? -6.160 1.491 0.449 1.00 96.06 95 ASN A O 1
ATOM 698 N N . SER A 1 96 ? -5.874 -0.205 1.873 1.00 94.19 96 SER A N 1
ATOM 699 C CA . SER A 1 96 ? -4.933 0.527 2.734 1.00 94.19 96 SER A CA 1
ATOM 700 C C . SER A 1 96 ? -3.634 0.903 2.023 1.00 94.19 96 SER A C 1
ATOM 702 O O . SER A 1 96 ? -3.129 2.005 2.229 1.00 94.19 96 SER A O 1
ATOM 704 N N . VAL A 1 97 ? -3.102 0.021 1.176 1.00 92.56 97 VAL A N 1
ATOM 705 C CA . VAL A 1 97 ? -1.869 0.269 0.422 1.00 92.56 97 VAL A CA 1
ATOM 706 C C . VAL A 1 97 ? -2.094 1.405 -0.567 1.00 92.56 97 VAL A C 1
ATOM 708 O O . VAL A 1 97 ? -1.312 2.353 -0.573 1.00 92.56 97 VAL A O 1
ATOM 711 N N . GLU A 1 98 ? -3.190 1.365 -1.320 1.00 92.69 98 GLU A N 1
ATOM 712 C CA . GLU A 1 98 ? -3.556 2.393 -2.301 1.00 92.69 98 GLU A CA 1
ATOM 713 C C . GLU A 1 98 ? -3.733 3.771 -1.655 1.00 92.69 98 GLU A C 1
ATOM 715 O O . GLU A 1 98 ? -3.109 4.762 -2.064 1.00 92.69 98 GLU A O 1
ATOM 720 N N . ILE A 1 99 ? -4.517 3.812 -0.574 1.00 93.50 99 ILE A N 1
ATOM 721 C CA . ILE A 1 99 ? -4.824 5.020 0.196 1.00 93.50 99 ILE A CA 1
ATOM 722 C C . ILE A 1 99 ? -3.548 5.636 0.797 1.00 93.50 99 ILE A C 1
ATOM 724 O O . ILE A 1 99 ? -3.380 6.857 0.776 1.00 93.50 99 ILE A O 1
ATOM 728 N N . MET A 1 100 ? -2.635 4.817 1.332 1.00 88.94 100 MET A N 1
ATOM 729 C CA . MET A 1 100 ? -1.488 5.290 2.123 1.00 88.94 100 MET A CA 1
ATOM 730 C C . MET A 1 100 ? -0.233 5.640 1.313 1.00 88.94 100 MET A C 1
ATOM 732 O O . MET A 1 100 ? 0.717 6.175 1.887 1.00 88.94 100 MET A O 1
ATOM 736 N N . THR A 1 101 ? -0.220 5.427 -0.004 1.00 81.19 101 THR A N 1
ATOM 737 C CA . THR A 1 101 ? 0.906 5.761 -0.912 1.00 81.19 101 THR A CA 1
ATOM 738 C C . THR A 1 101 ? 1.330 7.243 -0.938 1.00 81.19 101 THR A C 1
ATOM 740 O O . THR A 1 101 ? 2.293 7.602 -1.614 1.00 81.19 101 THR A O 1
ATOM 743 N N . GLY A 1 102 ? 0.617 8.142 -0.253 1.00 71.62 102 GLY A N 1
ATOM 744 C CA . GLY A 1 102 ? 0.867 9.589 -0.247 1.00 71.62 102 GLY A CA 1
ATOM 745 C C . GLY A 1 102 ? 0.361 10.312 -1.499 1.00 71.62 102 GLY A C 1
ATOM 746 O O . GLY A 1 102 ? -0.102 11.447 -1.401 1.00 71.62 102 GLY A O 1
ATOM 747 N N . ALA A 1 103 ? 0.363 9.646 -2.658 1.00 70.62 103 ALA A N 1
ATOM 748 C CA . ALA A 1 103 ? -0.386 10.089 -3.835 1.00 70.62 103 ALA A CA 1
ATOM 749 C C . ALA A 1 103 ? -1.904 9.919 -3.628 1.00 70.62 103 ALA A C 1
ATOM 751 O O . ALA A 1 103 ? -2.679 10.777 -4.053 1.00 70.62 103 ALA A O 1
ATOM 752 N N . GLY A 1 104 ? -2.302 8.858 -2.911 1.00 77.31 104 GLY A N 1
ATOM 753 C CA . GLY A 1 104 ? -3.695 8.505 -2.643 1.00 77.31 104 GLY A CA 1
ATOM 754 C C . GLY A 1 104 ? -4.359 7.908 -3.880 1.00 77.31 104 GLY A C 1
ATOM 755 O O . GLY A 1 104 ? -5.138 8.598 -4.540 1.00 77.31 104 GLY A O 1
ATOM 756 N N . PHE A 1 105 ? -4.033 6.648 -4.183 1.00 92.62 105 PHE A N 1
ATOM 757 C CA . PHE A 1 105 ? -4.711 5.883 -5.234 1.00 92.62 105 PHE A CA 1
ATOM 758 C C . PHE A 1 105 ? -6.163 5.612 -4.828 1.00 92.62 105 PHE A C 1
ATOM 760 O O . PHE A 1 1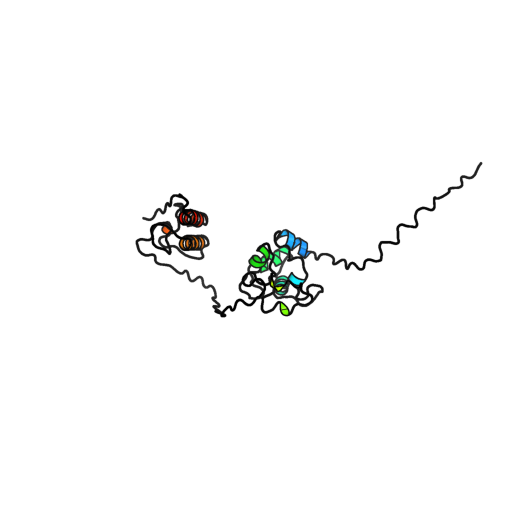05 ? -6.507 5.665 -3.641 1.00 92.62 105 PHE A O 1
ATOM 767 N N . MET A 1 106 ? -7.033 5.416 -5.818 1.00 94.06 106 MET A N 1
ATOM 768 C CA . MET A 1 106 ? -8.464 5.248 -5.595 1.00 94.06 106 MET A CA 1
ATOM 769 C C . MET A 1 106 ? -8.857 3.764 -5.521 1.00 94.06 106 MET A C 1
ATOM 771 O O . MET A 1 106 ? -9.044 3.171 -6.577 1.00 94.06 106 MET A O 1
ATOM 775 N N . PRO A 1 107 ? -9.172 3.232 -4.322 1.00 95.19 107 PRO A N 1
ATOM 776 C CA . PRO A 1 107 ? -9.309 1.790 -4.030 1.00 95.19 107 PRO A CA 1
ATOM 777 C C . PRO A 1 107 ? -10.529 1.067 -4.621 1.00 95.19 107 PRO A C 1
ATOM 779 O O . PRO A 1 107 ? -11.000 0.041 -4.127 1.00 95.19 107 PRO A O 1
ATOM 782 N N . GLY A 1 108 ? -11.176 1.688 -5.601 1.00 95.88 108 GLY A N 1
ATOM 783 C CA . GLY A 1 108 ? -12.379 1.182 -6.247 1.00 95.88 108 GLY A CA 1
ATOM 784 C C . GLY A 1 108 ? -12.311 1.276 -7.763 1.00 95.88 108 GLY A C 1
ATOM 785 O O . GLY A 1 108 ? -13.369 1.283 -8.404 1.00 95.88 108 GLY A O 1
ATOM 786 N N . TYR A 1 109 ? -11.120 1.417 -8.334 1.00 95.75 109 TYR A N 1
ATOM 787 C CA . TYR A 1 109 ? -10.916 1.450 -9.769 1.00 95.75 109 TYR A CA 1
ATOM 788 C C . TYR A 1 109 ? -9.678 0.671 -10.164 1.00 95.75 109 TYR A C 1
ATOM 790 O O . TYR A 1 109 ? -8.574 1.009 -9.785 1.00 95.75 109 TYR A O 1
ATOM 798 N N . THR A 1 110 ? -9.875 -0.233 -11.112 1.00 94.88 110 THR A N 1
ATOM 799 C CA . THR A 1 110 ? -8.781 -0.873 -11.830 1.00 94.88 110 THR A CA 1
ATOM 800 C C . THR A 1 110 ? -8.532 -0.163 -13.161 1.00 94.88 110 THR A C 1
ATOM 802 O O . THR A 1 110 ? -9.418 0.532 -13.691 1.00 94.88 110 THR A O 1
ATOM 805 N N . CYS A 1 111 ? -7.374 -0.414 -13.773 1.00 93.69 111 CYS A N 1
ATOM 806 C CA . CYS A 1 111 ? -7.084 0.055 -15.130 1.00 93.69 111 CYS A CA 1
ATOM 807 C C . CYS A 1 111 ? -8.066 -0.460 -16.200 1.00 93.69 111 CYS A C 1
ATOM 809 O O . CYS A 1 111 ? -8.295 0.218 -17.204 1.00 93.69 111 CYS A O 1
ATOM 811 N N . ASP A 1 112 ? -8.741 -1.584 -15.954 1.00 92.25 112 ASP A N 1
ATOM 812 C CA . ASP A 1 112 ? -9.782 -2.108 -16.846 1.00 92.25 112 ASP A CA 1
ATOM 813 C C . ASP A 1 112 ? -11.141 -1.412 -16.656 1.00 92.25 112 ASP A C 1
ATOM 815 O O . ASP A 1 112 ? -11.958 -1.345 -17.579 1.00 92.25 112 ASP A O 1
ATOM 819 N N . ALA A 1 113 ? -11.422 -0.897 -15.454 1.00 92.44 113 ALA A N 1
ATOM 820 C CA . ALA A 1 113 ? -12.758 -0.439 -15.073 1.00 92.44 113 ALA A CA 1
ATOM 821 C C . ALA A 1 113 ? -12.912 1.088 -14.999 1.00 92.44 113 ALA A C 1
ATOM 823 O O . ALA A 1 113 ? -14.047 1.582 -15.081 1.00 92.44 113 ALA A O 1
ATOM 824 N N . TYR A 1 114 ? -11.823 1.853 -14.862 1.00 94.50 114 TYR A N 1
ATOM 825 C CA . TYR A 1 114 ? -11.895 3.301 -14.618 1.00 94.50 114 TYR A CA 1
ATOM 826 C C . TYR A 1 114 ? -12.558 4.087 -15.757 1.00 94.50 114 TYR A C 1
ATOM 828 O O . TYR A 1 114 ? -13.210 5.101 -15.513 1.00 94.50 114 TYR A O 1
ATOM 836 N N . GLN A 1 115 ? -12.484 3.596 -16.997 1.00 94.69 115 GLN A N 1
ATOM 837 C CA . GLN A 1 115 ? -13.089 4.252 -18.165 1.00 94.69 115 GLN A CA 1
ATOM 838 C C . GLN A 1 115 ? -14.625 4.267 -18.124 1.00 94.69 115 GLN A C 1
ATOM 840 O O . GLN A 1 115 ? -15.265 5.026 -18.846 1.00 94.69 115 GLN A O 1
ATOM 845 N N . THR A 1 116 ? -15.235 3.449 -17.260 1.00 94.19 116 THR A N 1
ATOM 846 C CA . THR A 1 116 ? -16.693 3.428 -17.055 1.00 94.19 116 THR A CA 1
ATOM 847 C C . THR A 1 116 ? -17.192 4.530 -16.117 1.00 94.19 116 THR A C 1
ATOM 849 O O . THR A 1 116 ? -18.386 4.598 -15.814 1.00 94.19 116 THR A O 1
ATOM 852 N N . THR A 1 117 ? -16.291 5.377 -15.619 1.00 94.62 117 THR A N 1
ATOM 853 C CA . THR A 1 117 ? -16.629 6.488 -14.731 1.00 94.62 117 THR A CA 1
ATOM 854 C C . THR A 1 117 ? -17.246 7.659 -15.488 1.00 94.62 117 THR A C 1
ATOM 856 O O . THR A 1 117 ? -17.000 7.887 -16.670 1.00 94.62 117 THR A O 1
ATOM 859 N N . ALA A 1 118 ? -18.078 8.425 -14.789 1.00 95.94 118 ALA A N 1
ATOM 860 C CA . ALA A 1 118 ? -18.678 9.645 -15.305 1.00 95.94 118 ALA A CA 1
ATOM 861 C C . ALA A 1 118 ? -18.035 10.869 -14.647 1.00 95.94 118 ALA A C 1
ATOM 863 O O . ALA A 1 118 ? -17.869 10.911 -13.425 1.00 95.94 118 ALA A O 1
ATOM 864 N N . ASN A 1 119 ? -17.737 11.888 -15.457 1.00 94.69 119 ASN A N 1
ATOM 865 C CA . ASN A 1 119 ? -17.155 13.161 -15.014 1.00 94.69 119 ASN A CA 1
ATOM 866 C C . ASN A 1 119 ? -15.829 13.013 -14.252 1.00 94.69 119 ASN A C 1
ATOM 868 O O . ASN A 1 119 ? -15.503 13.859 -13.420 1.00 94.69 119 ASN A O 1
ATOM 872 N N . ALA A 1 120 ? -15.094 11.931 -14.508 1.00 93.75 120 ALA A N 1
ATOM 873 C CA . ALA A 1 120 ? -13.783 11.729 -13.927 1.00 93.75 120 ALA A CA 1
ATOM 874 C C . ALA A 1 120 ? -12.797 12.818 -14.382 1.00 93.75 120 ALA A C 1
ATOM 876 O O . ALA A 1 120 ? -12.935 13.358 -15.487 1.00 93.75 120 ALA A O 1
ATOM 877 N N . PRO A 1 121 ? -11.791 13.141 -13.556 1.00 93.94 121 PRO A N 1
ATOM 878 C CA . PRO A 1 121 ? -10.704 14.009 -13.972 1.00 93.94 121 PRO A CA 1
ATOM 879 C C . PRO A 1 121 ? -9.922 13.377 -15.132 1.00 93.94 121 PRO A C 1
ATOM 881 O O . PRO A 1 121 ? -9.842 12.155 -15.253 1.00 93.94 121 PRO A O 1
ATOM 884 N N . ALA A 1 122 ? -9.314 14.215 -15.973 1.00 94.44 122 ALA A N 1
ATOM 885 C CA . ALA A 1 122 ? -8.554 13.747 -17.133 1.00 94.44 122 ALA A CA 1
ATOM 886 C C . ALA A 1 122 ? -7.330 12.894 -16.751 1.00 94.44 122 ALA A C 1
ATOM 888 O O . ALA A 1 122 ? -6.906 12.059 -17.542 1.00 94.44 122 ALA A O 1
ATOM 889 N N . ASP A 1 123 ? -6.789 13.099 -15.549 1.00 93.06 123 ASP A N 1
ATOM 890 C CA . ASP A 1 123 ? -5.632 12.389 -15.010 1.00 93.06 123 ASP A CA 1
ATOM 891 C C . ASP A 1 123 ? -6.009 11.099 -14.252 1.00 93.06 123 ASP A C 1
ATOM 893 O O . ASP A 1 123 ? -5.122 10.498 -13.665 1.00 93.06 123 ASP A O 1
ATOM 897 N N . LEU A 1 124 ? -7.280 10.640 -14.261 1.00 93.75 124 LEU A N 1
ATOM 898 C CA . LEU A 1 124 ? -7.735 9.476 -13.466 1.00 93.75 124 LEU A CA 1
ATOM 899 C C . LEU A 1 124 ? -6.823 8.253 -13.587 1.00 93.75 124 LEU A C 1
ATOM 901 O O . LEU A 1 124 ? -6.493 7.642 -12.577 1.00 93.75 124 LEU A O 1
ATOM 905 N N . ALA A 1 125 ? -6.361 7.945 -14.796 1.00 94.62 125 ALA A N 1
ATOM 906 C CA . ALA A 1 125 ? -5.487 6.804 -15.049 1.00 94.62 125 ALA A CA 1
ATOM 907 C C . ALA A 1 125 ? -4.187 6.810 -14.210 1.00 94.62 125 ALA A C 1
ATOM 909 O O . ALA A 1 125 ? -3.655 5.748 -13.908 1.00 94.62 125 ALA A O 1
ATOM 910 N N . ASP A 1 126 ? -3.693 7.977 -13.786 1.00 93.62 126 ASP A N 1
ATOM 911 C CA . ASP A 1 126 ? -2.438 8.108 -13.033 1.00 93.62 126 ASP A CA 1
ATOM 912 C C . ASP A 1 126 ? -2.566 7.698 -11.552 1.00 93.62 126 ASP A C 1
ATOM 914 O O . ASP A 1 126 ? -1.565 7.665 -10.836 1.00 93.62 126 ASP A O 1
ATOM 918 N N . TYR A 1 127 ? -3.781 7.429 -11.062 1.00 92.50 127 TYR A N 1
ATOM 919 C CA . TYR A 1 127 ? -4.040 7.137 -9.644 1.00 92.50 127 TYR A CA 1
ATOM 920 C C . TYR A 1 127 ? -5.150 6.110 -9.402 1.00 92.50 127 TYR A C 1
ATOM 922 O O . TYR A 1 127 ? -5.767 6.110 -8.335 1.00 92.50 127 TYR A O 1
ATOM 930 N N . VAL A 1 128 ? -5.413 5.233 -10.369 1.00 93.50 128 VAL A N 1
ATOM 931 C CA . VAL A 1 128 ? -6.289 4.075 -10.140 1.00 93.50 128 VAL A CA 1
ATOM 932 C C . VAL A 1 128 ? -5.515 2.860 -9.649 1.00 93.50 128 VAL A C 1
ATOM 934 O O . VAL A 1 128 ? -5.937 2.280 -8.672 1.00 93.50 128 VAL A O 1
ATOM 937 N N . ASP A 1 129 ? -4.340 2.571 -10.213 1.00 90.56 129 ASP A N 1
ATOM 938 C CA . ASP A 1 129 ? -3.554 1.382 -9.864 1.00 90.56 129 ASP A CA 1
ATOM 939 C C . ASP A 1 129 ? -2.087 1.773 -9.557 1.00 90.56 129 ASP A C 1
ATOM 941 O O . ASP A 1 129 ? -1.416 2.372 -10.409 1.00 90.56 129 ASP A O 1
ATOM 945 N N . PRO A 1 130 ? -1.556 1.487 -8.352 1.00 88.75 130 PRO A N 1
ATOM 946 C CA . PRO A 1 130 ? -0.166 1.785 -8.004 1.00 88.75 130 PRO A CA 1
ATOM 947 C C . PRO A 1 130 ? 0.867 0.882 -8.693 1.00 88.75 130 PRO A C 1
ATOM 949 O O . PRO A 1 130 ? 2.057 1.213 -8.692 1.00 88.75 130 PRO A O 1
ATOM 952 N N . ILE A 1 131 ? 0.447 -0.248 -9.259 1.00 87.56 131 ILE A N 1
ATOM 953 C CA . ILE A 1 131 ? 1.279 -1.190 -10.013 1.00 87.56 131 ILE A CA 1
ATOM 954 C C . ILE A 1 131 ? 1.372 -0.761 -11.487 1.00 87.56 131 ILE A C 1
ATOM 956 O O . ILE A 1 131 ? 2.454 -0.865 -12.071 1.00 87.56 131 ILE A O 1
ATOM 960 N N . ASP A 1 132 ? 0.291 -0.230 -12.070 1.00 88.75 132 ASP A N 1
ATOM 961 C CA . ASP A 1 132 ? 0.235 0.275 -13.457 1.00 88.75 132 ASP A CA 1
ATOM 962 C C . ASP A 1 132 ? -0.163 1.762 -13.525 1.00 88.75 132 ASP A C 1
ATOM 964 O O . ASP A 1 132 ? -1.246 2.145 -13.977 1.00 88.75 132 ASP A O 1
ATOM 968 N N . ILE A 1 133 ? 0.751 2.630 -13.079 1.00 89.94 133 ILE A N 1
ATOM 969 C CA . ILE A 1 133 ? 0.543 4.083 -13.098 1.00 89.94 133 ILE A CA 1
ATOM 970 C C . ILE A 1 133 ? 0.300 4.570 -14.533 1.00 89.94 133 ILE A C 1
ATOM 972 O O . ILE A 1 133 ? 1.149 4.423 -15.416 1.00 89.94 133 ILE A O 1
ATOM 976 N N . GLY A 1 134 ? -0.843 5.226 -14.738 1.00 91.88 134 GLY A N 1
ATOM 977 C CA . GLY A 1 134 ? -1.254 5.790 -16.021 1.00 91.88 134 GLY A CA 1
ATOM 978 C C . GLY A 1 134 ? -2.032 4.810 -16.895 1.00 91.88 134 GLY A C 1
ATOM 979 O O . GLY A 1 134 ? -2.429 5.188 -17.999 1.00 91.88 134 GLY A O 1
ATOM 980 N N . CYS A 1 135 ? -2.252 3.571 -16.433 1.00 91.06 135 CYS A N 1
ATOM 981 C CA . CYS A 1 135 ? -2.929 2.510 -17.182 1.00 91.06 135 CYS A CA 1
ATOM 982 C C . CYS A 1 135 ? -2.434 2.411 -18.622 1.00 91.06 135 CYS A C 1
ATOM 984 O O . CYS A 1 135 ? -3.208 2.221 -19.567 1.00 91.06 135 CYS A O 1
ATOM 986 N N . VAL A 1 136 ? -1.126 2.597 -18.805 1.00 87.38 136 VAL A N 1
ATOM 987 C CA . VAL A 1 136 ? -0.502 2.676 -20.128 1.00 87.38 136 VAL A CA 1
ATOM 988 C C . VAL A 1 136 ? -0.431 1.310 -20.799 1.00 87.38 136 VAL A C 1
ATOM 990 O O . VAL A 1 136 ? 0.118 1.192 -21.895 1.00 87.38 136 VAL A O 1
ATOM 993 N N . GLY A 1 137 ? -1.011 0.289 -20.165 1.00 68.38 137 GLY A N 1
ATOM 994 C CA . GLY A 1 137 ? -0.941 -1.076 -20.613 1.00 68.38 137 GLY A CA 1
ATOM 995 C C . GLY A 1 137 ? 0.515 -1.473 -20.590 1.00 68.38 137 GLY A C 1
ATOM 996 O O . GLY A 1 137 ? 1.146 -1.627 -21.641 1.00 68.38 137 GLY A O 1
ATOM 997 N N . VAL A 1 138 ? 1.066 -1.689 -19.395 1.00 53.47 138 VAL A N 1
ATOM 998 C CA . VAL A 1 138 ? 2.143 -2.671 -19.360 1.00 53.47 138 VAL A CA 1
ATOM 999 C C . VAL A 1 138 ? 1.532 -3.925 -19.974 1.00 53.47 138 VAL A C 1
ATOM 1001 O O . VAL A 1 138 ? 0.461 -4.371 -19.567 1.00 53.47 138 VAL A O 1
ATOM 1004 N N . VAL A 1 139 ? 2.158 -4.427 -21.039 1.00 49.00 139 VAL A N 1
ATOM 1005 C CA . VAL A 1 139 ? 1.817 -5.698 -21.681 1.00 49.00 139 VAL A CA 1
ATOM 1006 C C . VAL A 1 139 ? 2.108 -6.795 -20.658 1.00 49.00 139 VAL A C 1
ATOM 1008 O O . VAL A 1 139 ? 3.106 -7.511 -20.719 1.00 49.00 139 VAL A O 1
ATOM 1011 N N . THR A 1 140 ? 1.266 -6.874 -19.639 1.00 43.62 140 THR A N 1
ATOM 1012 C CA . THR A 1 140 ? 1.373 -7.809 -18.544 1.00 43.62 140 THR A CA 1
ATOM 1013 C C . THR A 1 140 ? 0.660 -9.039 -19.036 1.00 43.62 140 THR A C 1
ATOM 1015 O O . THR A 1 140 ? -0.561 -9.166 -18.996 1.00 43.62 140 THR A O 1
ATOM 1018 N N . THR A 1 141 ? 1.481 -9.930 -19.583 1.00 43.84 141 THR A N 1
ATOM 1019 C CA . THR A 1 141 ? 1.171 -11.345 -19.746 1.00 43.84 141 THR A CA 1
ATOM 1020 C C . THR A 1 141 ? 0.506 -11.799 -18.453 1.00 43.84 141 THR A C 1
ATOM 1022 O O . THR A 1 141 ? 1.170 -11.902 -17.422 1.00 43.84 141 THR A O 1
ATOM 1025 N N . SER A 1 142 ? -0.815 -11.972 -18.495 1.00 41.22 142 SER A N 1
ATOM 1026 C CA . SER A 1 142 ? -1.645 -12.333 -17.354 1.00 41.22 142 SER A CA 1
ATOM 1027 C C . SER A 1 142 ? -1.223 -13.707 -16.841 1.00 41.22 142 SER A C 1
ATOM 1029 O O . SER A 1 142 ? -1.765 -14.733 -17.244 1.00 41.22 142 SER A O 1
ATOM 1031 N N . SER A 1 143 ? -0.237 -13.745 -15.950 1.00 45.84 143 SER A N 1
ATOM 1032 C CA . SER A 1 143 ? 0.033 -14.918 -15.130 1.00 45.84 143 SER A CA 1
ATOM 1033 C C . SER A 1 143 ? -0.903 -14.839 -13.931 1.00 45.84 143 SER A C 1
ATOM 1035 O O . SER A 1 143 ? -0.550 -14.385 -12.847 1.00 45.84 143 SER A O 1
ATOM 1037 N N . SER A 1 144 ? -2.152 -15.221 -14.176 1.00 49.34 144 SER A N 1
ATOM 1038 C CA . SER A 1 144 ? -3.181 -15.421 -13.162 1.00 49.34 144 SER A CA 1
ATOM 1039 C C . SER A 1 144 ? -2.769 -16.592 -12.269 1.00 49.34 144 SER A C 1
ATOM 1041 O O . SER A 1 144 ? -3.122 -17.741 -12.509 1.00 49.34 144 SER A O 1
ATOM 1043 N N . THR A 1 145 ? -1.991 -16.308 -11.225 1.00 41.50 145 THR A N 1
ATOM 1044 C CA . THR A 1 145 ? -1.767 -17.265 -10.136 1.00 41.50 145 THR A CA 1
ATOM 1045 C C . THR A 1 145 ? -2.611 -16.836 -8.949 1.00 41.50 145 THR A C 1
ATOM 1047 O O . THR A 1 145 ? -2.167 -16.128 -8.049 1.00 41.50 145 THR A O 1
ATOM 1050 N N . SER A 1 146 ? -3.869 -17.268 -8.965 1.00 42.38 146 SER A N 1
ATOM 1051 C CA . SER A 1 146 ? -4.742 -17.265 -7.797 1.00 42.38 146 SER A CA 1
ATOM 1052 C C . SER A 1 146 ? -4.154 -18.225 -6.761 1.00 42.38 146 SER A C 1
ATOM 1054 O O . SER A 1 146 ? -4.401 -19.428 -6.807 1.00 42.38 146 SER A O 1
ATOM 1056 N N . THR A 1 147 ? -3.344 -17.712 -5.837 1.00 36.12 147 THR A N 1
ATOM 1057 C CA . THR A 1 147 ? -2.840 -18.509 -4.713 1.00 36.12 147 THR A CA 1
ATOM 1058 C C . THR A 1 147 ? -3.674 -18.175 -3.488 1.00 36.12 147 THR A C 1
ATOM 1060 O O . THR A 1 147 ? -3.452 -17.166 -2.825 1.00 36.12 147 THR A O 1
ATOM 1063 N N . SER A 1 148 ? -4.652 -19.027 -3.175 1.00 41.84 148 SER A N 1
ATOM 1064 C CA . SER A 1 148 ? -5.183 -19.102 -1.817 1.00 41.84 148 SER A CA 1
ATOM 1065 C C . SER A 1 148 ? -4.020 -19.423 -0.881 1.00 41.84 148 SER A C 1
ATOM 1067 O O . SER A 1 148 ? -3.449 -20.512 -0.943 1.00 41.84 148 SER A O 1
ATOM 1069 N N . SER A 1 149 ? -3.663 -18.467 -0.028 1.00 41.12 149 SER A N 1
ATOM 1070 C CA . SER A 1 149 ? -2.651 -18.590 1.017 1.00 41.12 149 SER A CA 1
ATOM 1071 C C . SER A 1 149 ? -3.126 -19.546 2.116 1.00 41.12 149 SER A C 1
ATOM 1073 O O . SER A 1 149 ? -3.465 -19.169 3.232 1.00 41.12 149 SER A O 1
ATOM 1075 N N . THR A 1 150 ? -3.091 -20.842 1.811 1.00 39.41 150 THR A N 1
ATOM 1076 C CA . THR A 1 150 ? -2.637 -21.797 2.822 1.00 39.41 150 THR A CA 1
ATOM 1077 C C . THR A 1 150 ? -1.179 -21.428 3.060 1.00 39.41 150 THR A C 1
ATOM 1079 O O . THR A 1 150 ? -0.423 -21.383 2.092 1.00 39.41 150 THR A O 1
ATOM 1082 N N . ALA A 1 151 ? -0.801 -21.078 4.291 1.00 55.00 151 ALA A N 1
ATOM 1083 C CA . ALA A 1 151 ? 0.578 -20.769 4.658 1.00 55.00 151 ALA A CA 1
ATOM 1084 C C . ALA A 1 151 ? 1.471 -21.989 4.377 1.00 55.00 151 ALA A C 1
ATOM 1086 O O . ALA A 1 151 ? 1.718 -22.826 5.242 1.00 55.00 151 ALA A O 1
ATOM 1087 N N . SER A 1 152 ? 1.906 -22.124 3.128 1.00 50.06 152 SER A N 1
ATOM 1088 C CA . SER A 1 152 ? 2.897 -23.092 2.709 1.00 50.06 152 SER A CA 1
ATOM 1089 C C . SER A 1 152 ? 4.237 -22.450 3.012 1.00 50.06 152 SER A C 1
ATOM 1091 O O . SER A 1 152 ? 4.785 -21.703 2.207 1.00 50.06 152 SER A O 1
ATOM 1093 N N . SER A 1 153 ? 4.705 -22.675 4.236 1.00 53.81 153 SER A N 1
ATOM 1094 C CA . SER A 1 153 ? 6.045 -22.294 4.661 1.00 53.81 153 SER A CA 1
ATOM 1095 C C . SER A 1 153 ? 7.043 -22.984 3.730 1.00 53.81 153 SER A C 1
ATOM 1097 O O . SER A 1 153 ? 7.141 -24.213 3.711 1.00 53.81 153 SER A O 1
ATOM 1099 N N . THR A 1 154 ? 7.729 -22.207 2.893 1.00 54.88 154 THR A N 1
ATOM 1100 C CA . THR A 1 154 ? 8.762 -22.748 2.010 1.00 54.88 154 THR A CA 1
ATOM 1101 C C . THR A 1 154 ? 10.032 -22.869 2.838 1.00 54.88 154 THR A C 1
ATOM 1103 O O . THR A 1 154 ? 10.806 -21.927 2.984 1.00 54.88 154 THR A O 1
ATOM 1106 N N . THR A 1 155 ? 10.244 -24.035 3.445 1.00 56.72 155 THR A N 1
ATOM 1107 C CA . THR A 1 155 ? 11.475 -24.301 4.192 1.00 56.72 155 THR A CA 1
ATOM 1108 C C . THR A 1 155 ? 12.631 -24.466 3.208 1.00 56.72 155 THR A C 1
ATOM 1110 O O . THR A 1 155 ? 12.860 -25.542 2.655 1.00 56.72 155 THR A O 1
ATOM 1113 N N . THR A 1 156 ? 13.376 -23.387 2.980 1.00 60.38 156 THR A N 1
ATOM 1114 C CA . THR A 1 156 ? 14.647 -23.451 2.255 1.00 60.38 156 THR A CA 1
ATOM 1115 C C . THR A 1 156 ? 15.668 -24.146 3.151 1.00 60.38 156 THR A C 1
ATOM 1117 O O . THR A 1 156 ? 16.075 -23.614 4.181 1.00 60.38 156 THR A O 1
ATOM 1120 N N . THR A 1 157 ? 16.053 -25.368 2.780 1.00 56.03 157 THR A N 1
ATOM 1121 C CA . THR A 1 157 ? 17.150 -26.082 3.443 1.00 56.03 157 THR A CA 1
ATOM 1122 C C . THR A 1 157 ? 18.458 -25.539 2.884 1.00 56.03 157 THR A C 1
ATOM 1124 O O . THR A 1 157 ? 18.796 -25.791 1.728 1.00 56.03 157 THR A O 1
ATOM 1127 N N . LEU A 1 158 ? 19.163 -24.752 3.690 1.00 56.56 158 LEU A N 1
ATOM 1128 C CA . LEU A 1 158 ? 20.433 -24.144 3.314 1.00 56.56 158 LEU A CA 1
ATOM 1129 C C . LEU A 1 158 ? 21.557 -25.183 3.164 1.00 56.56 158 LEU A C 1
ATOM 1131 O O . LEU A 1 158 ? 21.576 -26.181 3.891 1.00 56.56 158 LEU A O 1
ATOM 1135 N N . PRO A 1 159 ? 22.529 -24.960 2.255 1.00 61.72 159 PRO A N 1
ATOM 1136 C CA . PRO A 1 159 ? 23.761 -25.737 2.246 1.00 61.72 159 PRO A CA 1
ATOM 1137 C C . PRO A 1 159 ? 24.478 -25.617 3.608 1.00 61.72 159 PRO A C 1
ATOM 1139 O O . PRO A 1 159 ? 24.427 -24.558 4.235 1.00 61.72 159 PRO A O 1
ATOM 1142 N N . PRO A 1 160 ? 25.198 -26.661 4.063 1.00 58.66 160 PRO A N 1
ATOM 1143 C CA . PRO A 1 160 ? 25.801 -26.745 5.404 1.00 58.66 160 PRO A CA 1
ATOM 1144 C C . PRO A 1 160 ? 26.911 -25.712 5.693 1.00 58.66 160 PRO A C 1
ATOM 1146 O O . PRO A 1 160 ? 27.526 -25.744 6.753 1.00 58.66 160 PRO A O 1
ATOM 1149 N N . THR A 1 161 ? 27.175 -24.794 4.764 1.00 64.06 161 THR A N 1
ATOM 1150 C CA . THR A 1 161 ? 28.161 -23.711 4.867 1.00 64.06 161 THR A CA 1
ATOM 1151 C C . THR A 1 161 ? 27.538 -22.355 4.543 1.00 64.06 161 THR A C 1
ATOM 1153 O O . THR A 1 161 ? 28.160 -21.520 3.886 1.00 64.06 161 THR A O 1
ATOM 1156 N N . ALA A 1 162 ? 26.286 -22.137 4.941 1.00 76.81 162 ALA A N 1
ATOM 1157 C CA . ALA A 1 162 ? 25.683 -20.816 4.877 1.00 76.81 162 ALA A CA 1
ATOM 1158 C C . ALA A 1 162 ? 26.477 -19.841 5.754 1.00 76.81 162 ALA A C 1
ATOM 1160 O O . ALA A 1 162 ? 26.585 -20.020 6.968 1.00 76.81 162 ALA A O 1
ATOM 1161 N N . ALA A 1 163 ? 27.060 -18.818 5.135 1.00 91.38 163 ALA A N 1
ATOM 1162 C CA . ALA A 1 163 ? 27.722 -17.755 5.871 1.00 91.38 163 ALA A CA 1
ATOM 1163 C C . ALA A 1 163 ? 26.679 -16.864 6.570 1.00 91.38 163 ALA A C 1
ATOM 1165 O O . ALA A 1 163 ? 25.527 -16.770 6.146 1.00 91.38 163 ALA A O 1
ATOM 1166 N N . CYS A 1 164 ? 27.083 -16.194 7.649 1.00 95.06 164 CYS A N 1
ATOM 1167 C CA . CYS A 1 164 ? 26.220 -15.257 8.368 1.00 95.06 164 CYS A CA 1
ATOM 1168 C C . CYS A 1 164 ? 25.603 -14.221 7.410 1.00 95.06 164 CYS A C 1
ATOM 1170 O O . CYS A 1 164 ? 26.315 -13.634 6.595 1.00 95.06 164 CYS A O 1
ATOM 1172 N N . SER A 1 165 ? 24.291 -13.986 7.523 1.00 96.50 165 SER A N 1
ATOM 1173 C CA . SER A 1 165 ? 23.496 -13.147 6.608 1.00 96.50 165 SER A CA 1
ATOM 1174 C C . SER A 1 165 ? 23.435 -13.602 5.151 1.00 96.50 165 SER A C 1
ATOM 1176 O O . SER A 1 165 ? 23.060 -12.797 4.311 1.00 96.50 165 SER A O 1
ATOM 1178 N N . GLN A 1 166 ? 23.764 -14.855 4.826 1.00 96.19 166 GLN A N 1
ATOM 1179 C CA . GLN A 1 166 ? 23.665 -15.392 3.461 1.00 96.19 166 GLN A CA 1
ATOM 1180 C C . GLN A 1 166 ? 22.711 -16.602 3.383 1.00 96.19 166 GLN A C 1
ATOM 1182 O O . GLN A 1 166 ? 23.150 -17.719 3.108 1.00 96.19 166 GLN A O 1
ATOM 1187 N N . PRO A 1 167 ? 21.403 -16.421 3.675 1.00 95.12 167 PRO A N 1
ATOM 1188 C CA . PRO A 1 167 ? 20.399 -17.475 3.561 1.00 95.12 167 PRO A CA 1
ATOM 1189 C C . PRO A 1 167 ? 20.019 -17.836 2.115 1.00 95.12 167 PRO A C 1
ATOM 1191 O O . PRO A 1 167 ? 19.352 -18.847 1.904 1.00 95.12 167 PRO A O 1
ATOM 1194 N N . VAL A 1 168 ? 20.383 -17.022 1.120 1.00 94.69 168 VAL A N 1
ATOM 1195 C CA . VAL A 1 168 ? 20.009 -17.254 -0.286 1.00 94.69 168 VAL A CA 1
ATOM 1196 C C . VAL A 1 168 ? 21.234 -17.275 -1.189 1.00 94.69 168 VAL A C 1
ATOM 1198 O O . VAL A 1 168 ? 21.323 -18.110 -2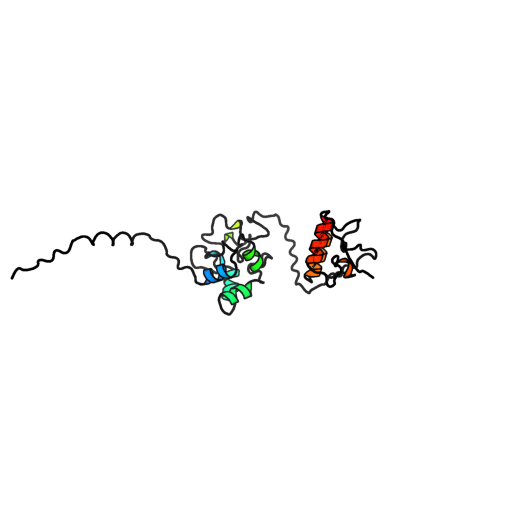.089 1.00 94.69 168 VAL A O 1
ATOM 1201 N N . SER A 1 169 ? 22.167 -16.352 -0.977 1.00 93.56 169 SER A N 1
ATOM 1202 C CA . SER A 1 169 ? 23.382 -16.248 -1.774 1.00 93.56 169 SER A CA 1
ATOM 1203 C C . SER A 1 169 ? 24.548 -17.031 -1.168 1.00 93.56 169 SER A C 1
ATOM 1205 O O . SER A 1 169 ? 24.473 -17.607 -0.084 1.00 93.56 169 SER A O 1
ATOM 1207 N N . SER A 1 170 ? 25.651 -17.070 -1.909 1.00 92.06 170 SER A N 1
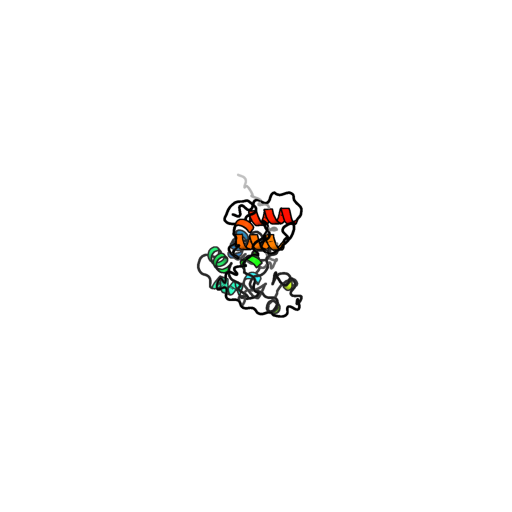ATOM 1208 C CA . SER A 1 170 ? 26.932 -17.579 -1.436 1.00 92.06 170 SER A CA 1
ATOM 1209 C C . SER A 1 170 ? 28.035 -16.634 -1.886 1.00 92.06 170 SER A C 1
ATOM 1211 O O . SER A 1 170 ? 28.032 -16.201 -3.041 1.00 92.06 170 SER A O 1
ATOM 1213 N N . GLY A 1 171 ? 29.012 -16.368 -1.027 1.00 90.25 171 GLY A N 1
ATOM 1214 C CA . GLY A 1 171 ? 30.116 -15.483 -1.357 1.00 90.25 171 GLY A CA 1
ATOM 1215 C C . GLY A 1 171 ? 30.784 -14.868 -0.128 1.00 90.25 171 GLY A C 1
ATOM 1216 O O . GLY A 1 171 ? 30.515 -15.259 1.011 1.00 90.25 171 GLY A O 1
ATOM 1217 N N . PRO A 1 172 ? 31.689 -13.900 -0.348 1.00 92.44 172 PRO A N 1
ATOM 1218 C CA . PRO A 1 172 ? 32.420 -13.243 0.731 1.00 92.44 172 PRO A CA 1
ATOM 1219 C C . PRO A 1 172 ? 31.565 -12.253 1.535 1.00 92.44 172 PRO A C 1
ATOM 1221 O O . PRO A 1 172 ? 31.979 -11.825 2.610 1.00 92.44 172 PRO A O 1
ATOM 1224 N N . SER A 1 173 ? 30.405 -11.832 1.026 1.00 94.69 173 SER A N 1
ATOM 1225 C CA . SER A 1 173 ? 29.536 -10.841 1.669 1.00 94.69 173 SER A CA 1
ATOM 1226 C C . SER A 1 173 ? 28.078 -11.062 1.261 1.00 94.69 173 SER A C 1
ATOM 1228 O O . SER A 1 173 ? 27.846 -11.522 0.142 1.00 94.69 173 SER A O 1
ATOM 1230 N N . PRO A 1 174 ? 27.108 -10.730 2.133 1.00 96.88 174 PRO A N 1
ATOM 1231 C CA . PRO A 1 174 ? 25.695 -10.796 1.788 1.00 96.88 174 PRO A CA 1
ATOM 1232 C C . PRO A 1 174 ? 25.339 -9.811 0.676 1.00 96.88 174 PRO A C 1
ATOM 1234 O O . PRO A 1 174 ? 25.963 -8.757 0.537 1.00 96.88 174 PRO A O 1
ATOM 1237 N N . VAL A 1 175 ? 24.307 -10.139 -0.096 1.00 97.25 175 VAL A N 1
ATOM 1238 C CA . VAL A 1 175 ? 23.742 -9.258 -1.127 1.00 97.25 175 VAL A CA 1
ATOM 1239 C C . VAL A 1 175 ? 22.310 -8.857 -0.772 1.00 97.25 175 VAL A C 1
ATOM 1241 O O . VAL A 1 175 ? 21.690 -9.408 0.133 1.00 97.25 175 VAL A O 1
ATOM 1244 N N . ALA A 1 176 ? 21.740 -7.892 -1.497 1.00 97.31 176 ALA A N 1
ATOM 1245 C CA . ALA A 1 176 ? 20.403 -7.367 -1.202 1.00 97.31 176 ALA A CA 1
ATOM 1246 C C . ALA A 1 176 ? 19.302 -8.450 -1.150 1.00 97.31 176 ALA A C 1
ATOM 1248 O O . ALA A 1 176 ? 18.364 -8.331 -0.360 1.00 97.31 176 ALA A O 1
ATOM 1249 N N . THR A 1 177 ? 19.425 -9.520 -1.947 1.00 96.62 177 THR A N 1
ATOM 1250 C CA . THR A 1 177 ? 18.470 -10.641 -1.941 1.00 96.62 177 THR A CA 1
ATOM 1251 C C . THR A 1 177 ? 18.461 -11.399 -0.615 1.00 96.62 177 THR A C 1
ATOM 1253 O O . THR A 1 177 ? 17.395 -11.819 -0.172 1.00 96.62 177 THR A O 1
ATOM 1256 N N . ASP A 1 178 ? 19.608 -11.518 0.058 1.00 97.62 178 ASP A N 1
ATOM 1257 C CA . ASP A 1 178 ? 19.696 -12.103 1.399 1.00 97.62 178 ASP A CA 1
ATOM 1258 C C . ASP A 1 178 ? 18.973 -11.244 2.434 1.00 97.62 178 ASP A C 1
ATOM 1260 O O . ASP A 1 178 ? 18.212 -11.743 3.261 1.00 97.62 178 ASP A O 1
ATOM 1264 N N . CYS A 1 179 ? 19.170 -9.929 2.364 1.00 98.19 179 CYS A N 1
ATOM 1265 C CA . CYS A 1 179 ? 18.597 -8.997 3.328 1.00 98.19 179 CYS A CA 1
ATOM 1266 C C . CYS A 1 179 ? 17.071 -8.920 3.203 1.00 98.19 179 CYS A C 1
ATOM 1268 O O . CYS A 1 179 ? 16.370 -8.847 4.213 1.00 98.19 179 CYS A O 1
ATOM 1270 N N . LEU A 1 180 ? 16.545 -9.012 1.975 1.00 97.50 180 LEU A N 1
ATOM 1271 C CA . LEU A 1 180 ? 15.108 -9.144 1.738 1.00 97.50 180 LEU A CA 1
ATOM 1272 C C . LEU A 1 180 ? 14.557 -10.461 2.305 1.00 97.50 180 LEU A C 1
ATOM 1274 O O . LEU A 1 180 ? 13.480 -10.454 2.899 1.00 97.50 180 LEU A O 1
ATOM 1278 N N . PHE A 1 181 ? 15.287 -11.573 2.167 1.00 97.12 181 PHE A N 1
ATOM 1279 C CA . PHE A 1 181 ? 14.896 -12.847 2.777 1.00 97.12 181 PHE A CA 1
ATOM 1280 C C . PHE A 1 181 ? 14.819 -12.729 4.306 1.00 97.12 181 PHE A C 1
ATOM 1282 O O . PHE A 1 181 ? 13.811 -13.107 4.898 1.00 97.12 181 PHE A O 1
ATOM 1289 N N . ILE A 1 182 ? 15.822 -12.118 4.948 1.00 97.25 182 ILE A N 1
ATOM 1290 C CA . ILE A 1 182 ? 15.822 -11.871 6.401 1.00 97.25 182 ILE A CA 1
ATOM 1291 C C . ILE A 1 182 ? 14.621 -11.016 6.825 1.00 97.25 182 ILE A C 1
ATOM 1293 O O . ILE A 1 182 ? 13.989 -11.314 7.837 1.00 97.25 182 ILE A O 1
ATOM 1297 N N . LEU A 1 183 ? 14.262 -9.983 6.053 1.00 97.81 183 LEU A N 1
ATOM 1298 C CA . LEU A 1 183 ? 13.084 -9.162 6.346 1.00 97.81 183 LEU A CA 1
ATOM 1299 C C . LEU A 1 183 ? 11.791 -9.985 6.292 1.00 97.81 183 LEU A C 1
ATOM 1301 O O . LEU A 1 183 ? 10.955 -9.855 7.182 1.00 97.81 183 LEU A O 1
ATOM 1305 N N . ARG A 1 184 ? 11.648 -10.867 5.295 1.00 97.12 184 ARG A N 1
ATOM 1306 C CA . ARG A 1 184 ? 10.496 -11.778 5.194 1.00 97.12 184 ARG A CA 1
ATOM 1307 C C . ARG A 1 184 ? 10.431 -12.752 6.368 1.00 97.12 184 ARG A C 1
ATOM 1309 O O . ARG A 1 184 ? 9.342 -13.020 6.865 1.00 97.12 184 ARG A O 1
ATOM 1316 N N . VAL A 1 185 ? 11.576 -13.236 6.850 1.00 95.69 185 VAL A N 1
ATOM 1317 C CA . VAL A 1 185 ? 11.646 -14.060 8.068 1.00 95.69 185 VAL A CA 1
ATOM 1318 C C . VAL A 1 185 ? 11.201 -13.255 9.291 1.00 95.69 185 VAL A C 1
ATOM 1320 O O . VAL A 1 185 ? 10.382 -13.727 10.075 1.00 95.69 185 VAL A O 1
ATOM 1323 N N . ALA A 1 186 ? 11.664 -12.010 9.425 1.00 95.69 186 ALA A N 1
ATOM 1324 C CA . ALA A 1 186 ? 11.274 -11.121 10.520 1.00 95.69 186 ALA A CA 1
ATOM 1325 C C . ALA A 1 186 ? 9.772 -10.773 10.524 1.00 95.69 186 ALA A C 1
ATOM 1327 O O . ALA A 1 186 ? 9.212 -10.507 11.586 1.00 95.69 186 ALA A O 1
ATOM 1328 N N . THR A 1 187 ? 9.110 -10.787 9.362 1.00 95.38 187 THR A N 1
ATOM 1329 C CA . THR A 1 187 ? 7.655 -10.592 9.229 1.00 95.38 187 THR A CA 1
ATOM 1330 C C . THR A 1 187 ? 6.867 -11.904 9.188 1.00 95.38 187 THR A C 1
ATOM 1332 O O . THR A 1 187 ? 5.690 -11.889 8.835 1.00 95.38 187 THR A O 1
ATOM 1335 N N . ALA A 1 188 ? 7.497 -13.033 9.537 1.00 92.62 188 ALA A N 1
ATOM 1336 C CA . ALA A 1 188 ? 6.902 -14.372 9.532 1.00 92.62 188 ALA A CA 1
ATOM 1337 C C . ALA A 1 188 ? 6.308 -14.809 8.174 1.00 92.62 188 ALA A C 1
ATOM 1339 O O . ALA A 1 188 ? 5.414 -15.653 8.124 1.00 92.62 188 ALA A O 1
ATOM 1340 N N . LEU A 1 189 ? 6.811 -14.247 7.070 1.00 90.25 189 LEU A N 1
ATOM 1341 C CA . LEU A 1 189 ? 6.465 -14.656 5.705 1.00 90.25 189 LEU A CA 1
ATOM 1342 C C . LEU A 1 189 ? 7.328 -15.829 5.218 1.00 90.25 189 LEU A C 1
ATOM 1344 O O . LEU A 1 189 ? 6.915 -16.554 4.322 1.00 90.25 189 LEU A O 1
ATOM 1348 N N . GLU A 1 190 ? 8.512 -16.015 5.805 1.00 94.56 190 GLU A N 1
ATOM 1349 C CA . GLU A 1 190 ? 9.453 -17.099 5.503 1.00 94.56 190 GLU A CA 1
ATOM 1350 C C . GLU A 1 190 ? 10.061 -17.659 6.798 1.00 94.56 190 GLU A C 1
ATOM 1352 O O . GLU A 1 190 ? 9.992 -17.036 7.857 1.00 94.56 190 GLU A O 1
ATOM 1357 N N . THR A 1 191 ? 10.699 -18.828 6.720 1.00 94.62 191 THR A N 1
ATOM 1358 C CA . THR A 1 191 ? 11.460 -19.415 7.839 1.00 94.62 191 THR A CA 1
ATOM 1359 C C . THR A 1 191 ? 12.926 -19.572 7.465 1.00 94.62 191 THR A C 1
ATOM 1361 O O . THR A 1 191 ? 13.234 -19.962 6.340 1.00 94.62 191 THR A O 1
ATOM 1364 N N . CYS A 1 192 ? 13.831 -19.328 8.412 1.00 94.06 192 CYS A N 1
ATOM 1365 C CA . CYS A 1 192 ? 15.270 -19.474 8.211 1.00 94.06 192 CYS A CA 1
ATOM 1366 C C . CYS A 1 192 ? 15.806 -20.675 8.988 1.00 94.06 192 CYS A C 1
ATOM 1368 O O . CYS A 1 192 ? 15.571 -20.772 10.189 1.00 94.06 192 CYS A O 1
ATOM 1370 N N . SER A 1 193 ? 16.539 -21.575 8.327 1.00 92.50 193 SER A N 1
ATOM 1371 C CA . SER A 1 193 ? 17.168 -22.724 8.984 1.00 92.50 193 SER A CA 1
ATOM 1372 C C . SER A 1 193 ? 18.623 -22.894 8.527 1.00 92.50 193 SER A C 1
ATOM 1374 O O . SER A 1 193 ? 18.839 -23.145 7.342 1.00 92.50 193 SER A O 1
ATOM 1376 N N . PRO A 1 194 ? 19.619 -22.779 9.429 1.00 92.88 194 PRO A N 1
ATOM 1377 C CA . PRO A 1 194 ? 19.477 -22.471 10.855 1.00 92.88 194 PRO A CA 1
ATOM 1378 C C . PRO A 1 194 ? 19.100 -20.996 11.096 1.00 92.88 194 PRO A C 1
ATOM 1380 O O . PRO A 1 194 ? 19.594 -20.103 10.410 1.00 92.88 194 PRO A O 1
ATOM 1383 N N . GLU A 1 195 ? 18.251 -20.725 12.097 1.00 93.56 195 GLU A N 1
ATOM 1384 C CA . GLU A 1 195 ? 17.702 -19.375 12.351 1.00 93.56 195 GLU A CA 1
ATOM 1385 C C . GLU A 1 195 ? 18.786 -18.310 12.566 1.00 93.56 195 GLU A C 1
ATOM 1387 O O . GLU A 1 195 ? 18.638 -17.160 12.151 1.00 93.56 195 GLU A O 1
ATOM 1392 N N . CYS A 1 196 ? 19.904 -18.709 13.174 1.00 95.12 196 CYS A N 1
ATOM 1393 C CA . CYS A 1 196 ? 21.047 -17.848 13.456 1.00 95.12 196 CYS A CA 1
ATOM 1394 C C . CYS A 1 196 ? 21.665 -17.217 12.195 1.00 95.12 196 CYS A C 1
ATOM 1396 O O . CYS A 1 196 ? 22.187 -16.110 12.292 1.00 95.12 196 CYS A O 1
ATOM 1398 N N . VAL A 1 197 ? 21.574 -17.852 11.014 1.00 96.31 197 VAL A N 1
ATOM 1399 C CA . VAL A 1 197 ? 22.083 -17.288 9.744 1.00 96.31 197 VAL A CA 1
ATOM 1400 C C . VAL A 1 197 ? 21.345 -16.000 9.384 1.00 96.31 197 VAL A C 1
ATOM 1402 O O . VAL A 1 197 ? 21.950 -15.082 8.830 1.00 96.31 197 VAL A O 1
ATOM 1405 N N . CYS A 1 198 ? 20.066 -15.901 9.748 1.00 97.19 198 CYS A N 1
ATOM 1406 C CA . CYS A 1 198 ? 19.229 -14.730 9.508 1.00 97.19 198 CYS A CA 1
ATOM 1407 C C . CYS A 1 198 ? 19.231 -13.717 10.662 1.00 97.19 198 CYS A C 1
ATOM 1409 O O . CYS A 1 198 ? 18.448 -12.771 10.624 1.00 97.19 198 CYS A O 1
ATOM 1411 N N . ALA A 1 199 ? 20.089 -13.883 11.673 1.00 97.19 199 ALA A N 1
ATOM 1412 C CA . ALA A 1 199 ? 20.148 -13.009 12.846 1.00 97.19 199 ALA A CA 1
ATOM 1413 C C . ALA A 1 199 ? 21.532 -12.355 13.044 1.00 97.19 199 ALA A C 1
ATOM 1415 O O . ALA A 1 199 ? 22.149 -12.552 14.093 1.00 97.19 199 ALA A O 1
ATOM 1416 N N . PRO A 1 200 ? 22.056 -11.570 12.075 1.00 97.62 200 PRO A N 1
ATOM 1417 C CA . PRO A 1 200 ? 23.351 -10.895 12.188 1.00 97.62 200 PRO A CA 1
ATOM 1418 C C . PRO A 1 200 ? 23.524 -9.937 13.360 1.00 97.62 200 PRO A C 1
ATOM 1420 O O . PRO A 1 200 ? 24.657 -9.563 13.655 1.00 97.62 200 PRO A O 1
ATOM 1423 N N . LYS A 1 201 ? 22.453 -9.504 14.030 1.00 96.88 201 LYS A N 1
ATOM 1424 C CA . LYS A 1 201 ? 22.575 -8.733 15.274 1.00 96.88 201 LYS A CA 1
ATOM 1425 C C . LYS A 1 201 ? 23.022 -9.605 16.453 1.00 96.88 201 LYS A C 1
ATOM 1427 O O . LYS A 1 201 ? 23.489 -9.082 17.463 1.00 96.88 201 LYS A O 1
ATOM 1432 N N . GLY A 1 202 ? 22.858 -10.921 16.344 1.00 96.00 202 GLY A N 1
ATOM 1433 C CA . GLY A 1 202 ? 23.214 -11.901 17.366 1.00 96.00 202 GLY A CA 1
ATOM 1434 C C . GLY A 1 202 ? 22.114 -12.207 18.373 1.00 96.00 202 GLY A C 1
ATOM 1435 O O . GLY A 1 202 ? 22.391 -12.786 19.419 1.00 96.00 202 GLY A O 1
ATOM 1436 N N . SER A 1 203 ? 20.869 -11.832 18.076 1.00 95.31 203 SER A N 1
ATOM 1437 C CA . SER A 1 203 ? 19.702 -12.135 18.909 1.00 95.31 203 SER A CA 1
ATOM 1438 C C . SER A 1 203 ? 18.631 -12.847 18.095 1.00 95.31 203 SER A C 1
ATOM 1440 O O . SER A 1 203 ? 18.303 -12.384 17.006 1.00 95.31 203 SER A O 1
ATOM 1442 N N . LEU A 1 204 ? 18.045 -13.904 18.653 1.00 94.25 204 LEU A N 1
ATOM 1443 C CA . LEU A 1 204 ? 16.862 -14.562 18.100 1.00 94.25 204 LEU A CA 1
ATOM 1444 C C . LEU A 1 204 ? 15.580 -14.055 18.791 1.00 94.25 204 LEU A C 1
ATOM 1446 O O . LEU A 1 204 ? 15.637 -13.717 19.978 1.00 94.25 204 LEU A O 1
ATOM 1450 N N . PRO A 1 205 ? 14.430 -14.026 18.087 1.00 95.62 205 PRO A N 1
ATOM 1451 C CA . PRO A 1 205 ? 14.267 -14.327 16.657 1.00 95.62 205 PRO A CA 1
ATOM 1452 C C . PRO A 1 205 ? 14.816 -13.203 15.746 1.00 95.62 205 PRO A C 1
ATOM 1454 O O . PRO A 1 205 ? 15.020 -12.083 16.227 1.00 95.62 205 PRO A O 1
ATOM 1457 N N . PRO A 1 206 ? 15.035 -13.468 14.440 1.00 96.19 206 PRO A N 1
ATOM 1458 C CA . PRO A 1 206 ? 15.352 -12.431 13.457 1.00 96.19 206 PRO A CA 1
ATOM 1459 C C . PRO A 1 206 ? 14.336 -11.281 13.472 1.00 96.19 206 PRO A C 1
ATOM 1461 O O . PRO A 1 206 ? 13.129 -11.494 13.569 1.00 96.19 206 PRO A O 1
ATOM 1464 N N . SER A 1 207 ? 14.823 -10.050 13.354 1.00 97.31 207 SER A N 1
ATOM 1465 C CA . SER A 1 207 ? 14.034 -8.815 13.393 1.00 97.31 207 SER A CA 1
ATOM 1466 C C . SER A 1 207 ? 14.286 -7.945 12.158 1.00 97.31 207 SER A C 1
ATOM 1468 O O . SER A 1 207 ? 15.262 -8.134 11.436 1.00 97.31 207 SER A O 1
ATOM 1470 N N . ALA A 1 208 ? 13.461 -6.921 11.917 1.00 97.69 208 ALA A N 1
ATOM 1471 C CA . ALA A 1 208 ? 13.717 -5.970 10.827 1.00 97.69 208 ALA A CA 1
ATOM 1472 C C . ALA A 1 208 ? 15.098 -5.286 10.956 1.00 97.69 208 ALA A C 1
ATOM 1474 O O . ALA A 1 208 ? 15.733 -4.967 9.952 1.00 97.69 208 ALA A O 1
ATOM 1475 N N . THR A 1 209 ? 15.614 -5.126 12.182 1.00 98.00 209 THR A N 1
ATOM 1476 C CA . THR A 1 209 ? 16.975 -4.623 12.431 1.00 98.00 209 THR A CA 1
ATOM 1477 C C . THR A 1 209 ? 18.051 -5.526 11.825 1.00 98.00 209 THR A C 1
ATOM 1479 O O . THR A 1 209 ? 19.046 -5.018 11.317 1.00 98.00 209 THR A O 1
ATOM 1482 N N . ASP A 1 210 ? 17.850 -6.844 11.831 1.00 98.19 210 ASP A N 1
ATOM 1483 C CA . ASP A 1 210 ? 18.774 -7.806 11.226 1.00 98.19 210 ASP A CA 1
ATOM 1484 C C . ASP A 1 210 ? 18.853 -7.622 9.704 1.00 98.19 210 ASP A C 1
ATOM 1486 O O . ASP A 1 210 ? 19.944 -7.618 9.131 1.00 98.19 210 ASP A O 1
ATOM 1490 N N . SER A 1 211 ? 17.710 -7.354 9.058 1.00 98.00 211 SER A N 1
ATOM 1491 C CA . SER A 1 211 ? 17.656 -7.042 7.622 1.00 98.00 211 SER A CA 1
ATOM 1492 C C . SER A 1 211 ? 18.399 -5.745 7.277 1.00 98.00 211 SER A C 1
ATOM 1494 O O . SER A 1 211 ? 19.092 -5.672 6.262 1.00 98.00 211 SER A O 1
ATOM 1496 N N . LEU A 1 212 ? 18.323 -4.737 8.155 1.00 97.81 212 LEU A N 1
ATOM 1497 C CA . LEU A 1 212 ? 19.012 -3.461 7.971 1.00 97.81 212 LEU A CA 1
ATOM 1498 C C . LEU A 1 212 ? 20.528 -3.605 8.153 1.00 97.81 212 LEU A C 1
ATOM 1500 O O . LEU A 1 212 ? 21.286 -3.051 7.360 1.00 97.81 212 LEU A O 1
ATOM 1504 N N . ILE A 1 213 ? 20.972 -4.375 9.153 1.00 98.25 213 ILE A N 1
ATOM 1505 C CA . ILE A 1 213 ? 22.392 -4.703 9.358 1.00 98.25 213 ILE A CA 1
ATOM 1506 C C . ILE A 1 213 ? 22.945 -5.451 8.140 1.00 98.25 213 ILE A C 1
ATOM 1508 O O . ILE A 1 213 ? 24.005 -5.089 7.631 1.00 98.25 213 ILE A O 1
ATOM 1512 N N . CYS A 1 214 ? 22.208 -6.440 7.624 1.00 98.12 214 CYS A N 1
ATOM 1513 C CA . CYS A 1 214 ? 22.568 -7.120 6.381 1.00 98.12 214 CYS A CA 1
ATOM 1514 C C . CYS A 1 214 ? 22.734 -6.121 5.224 1.00 98.12 214 CYS A C 1
ATOM 1516 O O . CYS A 1 214 ? 23.747 -6.155 4.527 1.00 98.12 214 CYS A O 1
ATOM 1518 N N . LEU A 1 215 ? 21.784 -5.192 5.043 1.00 98.19 215 LEU A N 1
ATOM 1519 C CA . LEU A 1 215 ? 21.812 -4.226 3.939 1.00 98.19 215 LEU A CA 1
ATOM 1520 C C . LEU A 1 215 ? 22.978 -3.233 4.057 1.00 98.19 215 LEU A C 1
ATOM 1522 O O . LEU A 1 215 ? 23.579 -2.855 3.050 1.00 98.19 215 LEU A O 1
ATOM 1526 N N . GLN A 1 216 ? 23.336 -2.831 5.277 1.00 98.25 216 GLN A N 1
ATOM 1527 C CA . GLN A 1 216 ? 24.534 -2.029 5.530 1.00 98.25 216 GLN A CA 1
ATOM 1528 C C . GLN A 1 216 ? 25.785 -2.751 5.022 1.00 98.25 216 GLN A C 1
ATOM 1530 O O . GLN A 1 216 ? 26.548 -2.175 4.248 1.00 98.25 216 GLN A O 1
ATOM 1535 N N . VAL A 1 217 ? 25.957 -4.029 5.365 1.00 97.81 217 VAL A N 1
ATOM 1536 C CA . VAL A 1 217 ? 27.108 -4.812 4.892 1.00 97.81 217 VAL A CA 1
ATOM 1537 C C . VAL A 1 217 ? 27.058 -5.035 3.380 1.00 97.81 217 VAL A C 1
ATOM 1539 O O . VAL A 1 217 ? 28.066 -4.832 2.706 1.00 97.81 217 VAL A O 1
ATOM 1542 N N . ALA A 1 218 ? 25.887 -5.348 2.820 1.00 97.38 218 ALA A N 1
ATOM 1543 C CA . ALA A 1 218 ? 25.702 -5.524 1.378 1.00 97.38 218 ALA A CA 1
ATOM 1544 C C . ALA A 1 218 ? 26.017 -4.251 0.564 1.00 97.38 218 ALA A C 1
ATOM 1546 O O . ALA A 1 218 ? 26.377 -4.336 -0.608 1.00 97.38 218 ALA A O 1
ATOM 1547 N N . THR A 1 219 ? 25.909 -3.068 1.180 1.00 97.38 219 THR A N 1
ATOM 1548 C CA . THR A 1 219 ? 26.253 -1.768 0.571 1.00 97.38 219 THR A CA 1
ATOM 1549 C C . THR A 1 219 ? 27.687 -1.313 0.867 1.00 97.38 219 THR A C 1
ATOM 1551 O O . THR A 1 219 ? 28.069 -0.204 0.497 1.00 97.38 219 THR A O 1
ATOM 1554 N N . GLY A 1 220 ? 28.502 -2.160 1.505 1.00 96.19 220 GLY A N 1
ATOM 1555 C CA . GLY A 1 220 ? 29.907 -1.883 1.809 1.00 96.19 220 GLY A CA 1
ATOM 1556 C C . GLY A 1 220 ? 30.140 -1.094 3.098 1.00 96.19 220 GLY A C 1
ATOM 1557 O O . GLY A 1 220 ? 31.255 -0.628 3.334 1.00 96.19 220 GLY A O 1
ATOM 1558 N N . GLN A 1 221 ? 29.123 -0.932 3.948 1.00 96.38 221 GLN A N 1
ATOM 1559 C CA . GLN A 1 221 ? 29.308 -0.340 5.272 1.00 96.38 221 GLN A CA 1
ATOM 1560 C C . GLN A 1 221 ? 29.936 -1.359 6.225 1.00 96.38 221 GLN A C 1
ATOM 1562 O O . GLN A 1 221 ? 29.602 -2.544 6.231 1.00 96.38 221 GLN A O 1
ATOM 1567 N N . SER A 1 222 ? 30.851 -0.878 7.065 1.00 94.56 222 SER A N 1
ATOM 1568 C CA . SER A 1 222 ? 31.591 -1.704 8.017 1.00 94.56 222 SER A CA 1
ATOM 1569 C C . SER A 1 222 ? 30.774 -1.968 9.287 1.00 94.56 222 SER A C 1
ATOM 1571 O O . SER A 1 222 ? 31.097 -1.448 10.357 1.00 94.56 222 SER A O 1
ATOM 1573 N N . THR A 1 223 ? 29.728 -2.785 9.177 1.00 96.56 223 THR A N 1
ATOM 1574 C CA . THR A 1 223 ? 28.924 -3.244 10.319 1.00 96.56 223 THR A CA 1
ATOM 1575 C C . THR A 1 223 ? 29.305 -4.687 10.670 1.00 96.56 223 THR A C 1
ATOM 1577 O O . THR A 1 223 ? 29.352 -5.533 9.776 1.00 96.56 223 THR A O 1
ATOM 1580 N N . PRO A 1 224 ? 29.598 -5.012 11.943 1.00 96.00 224 PRO A N 1
ATOM 1581 C CA . PRO A 1 224 ? 29.921 -6.381 12.325 1.00 96.00 224 PRO A CA 1
ATOM 1582 C C . PRO A 1 224 ? 28.696 -7.290 12.183 1.00 96.00 224 PRO A C 1
ATOM 1584 O O . PRO A 1 224 ? 27.612 -6.964 12.665 1.00 96.00 224 PRO A O 1
ATOM 1587 N N . LEU A 1 225 ? 28.892 -8.450 11.557 1.00 96.06 225 LEU A N 1
ATOM 1588 C CA . LEU A 1 225 ? 27.903 -9.522 11.508 1.00 96.06 225 LEU A CA 1
ATOM 1589 C C . LEU A 1 225 ? 28.176 -10.510 12.647 1.00 96.06 225 LEU A C 1
ATOM 1591 O O . LEU A 1 225 ? 29.254 -11.098 12.717 1.00 96.06 225 LEU A O 1
ATOM 1595 N N . ASN A 1 226 ? 27.205 -10.699 13.533 1.00 96.06 226 ASN A N 1
ATOM 1596 C CA . ASN A 1 226 ? 27.279 -11.612 14.665 1.00 96.06 226 ASN A CA 1
ATOM 1597 C C . ASN A 1 226 ? 26.164 -12.657 14.559 1.00 96.06 226 ASN A C 1
ATOM 1599 O O . ASN A 1 226 ? 25.082 -12.456 15.096 1.00 96.06 226 ASN A O 1
ATOM 1603 N N . CYS A 1 227 ? 26.415 -13.766 13.862 1.00 93.12 227 CYS A N 1
ATOM 1604 C CA . CYS A 1 227 ? 25.496 -14.905 13.835 1.00 93.12 227 CYS A CA 1
ATOM 1605 C C . CYS A 1 227 ? 25.997 -15.990 14.801 1.00 93.12 227 CYS A C 1
ATOM 1607 O O . CYS A 1 227 ? 26.948 -16.696 14.455 1.00 93.12 227 CYS A O 1
ATOM 1609 N N . PRO A 1 228 ? 25.396 -16.158 15.993 1.00 87.06 228 PRO A N 1
ATOM 1610 C CA . PRO A 1 228 ? 25.777 -17.196 16.945 1.00 87.06 228 PRO A CA 1
ATOM 1611 C C . PRO A 1 228 ? 25.208 -18.552 16.502 1.00 87.06 228 PRO A C 1
ATOM 1613 O O . PRO A 1 228 ? 24.264 -19.071 17.097 1.00 87.06 228 PRO A O 1
ATOM 1616 N N . CYS A 1 229 ? 25.745 -19.099 15.411 1.00 85.19 229 CYS A N 1
ATOM 1617 C CA . CYS A 1 229 ? 25.418 -20.443 14.949 1.00 85.19 229 CYS A CA 1
ATOM 1618 C C . CYS A 1 229 ? 26.286 -21.487 15.673 1.00 85.19 229 CYS A C 1
ATOM 1620 O O . CYS A 1 229 ? 27.498 -21.273 15.758 1.00 85.19 229 CYS A O 1
ATOM 1622 N N . PRO A 1 230 ? 25.691 -22.567 16.217 1.00 76.12 230 PRO A N 1
ATOM 1623 C CA . PRO A 1 230 ? 26.436 -23.677 16.808 1.00 76.12 230 PRO A CA 1
ATOM 1624 C C . PRO A 1 230 ? 27.190 -24.511 15.764 1.00 76.12 230 PRO A C 1
ATOM 1626 O O . PRO A 1 230 ? 26.780 -24.503 14.580 1.00 76.12 230 PRO A O 1
#

Radius of gyration: 29.12 Å; chains: 1; bounding box: 73×101×46 Å